Protein AF-A0A7V3NPL3-F1 (afdb_monomer_lite)

Foldseek 3Di:
DPPPVVVLVVVLPVVVPPPDDDPDDDPPPPPPPPPDPDDDDDDDDDDDPPPPDPPPDAAAADALVLVLVLVLVLLVLLLVLLVVLLVLLVPDPADDPVSVVVNVVSVVVSVVVVVVSCVVSVHDPNNVVVNVVDPVSVVSNVVVCVVVVVSVVSVVVSSVSSVVSVVSSVVSVCNRPVVVVPDPDDDDDDD

Sequence (191 aa):
MKRILILIMCLVLSMSFACKRGQKAQEETKQEVAQAENSSAQDVGSADTAQVPPAEREGRTLTPDEFFKFEFERLKLNREYQKRFIKLLDRTKSLSPEFEAEKNALIQEFTGEMGKLNKKYDIIYADLKTTYDNPSARQAFQDYQKNHPEVKKQMEDLYAELQKLTDKINSEWERLNPAQGGTGNLGGQKN

Structure (mmCIF, N/CA/C/O backbone):
data_AF-A0A7V3NPL3-F1
#
_entry.id   AF-A0A7V3NPL3-F1
#
loop_
_atom_site.group_PDB
_atom_site.id
_atom_site.type_symbol
_atom_site.label_atom_id
_atom_site.label_alt_id
_atom_site.label_comp_id
_atom_site.label_asym_id
_atom_site.label_entity_id
_atom_site.label_seq_id
_atom_site.pdbx_PDB_ins_code
_atom_site.Cartn_x
_atom_site.Cartn_y
_atom_site.Cartn_z
_atom_site.occupancy
_atom_site.B_iso_or_equiv
_atom_site.auth_seq_id
_atom_site.auth_comp_id
_atom_site.auth_asym_id
_atom_site.auth_atom_id
_atom_site.pdbx_PDB_model_num
ATOM 1 N N . MET A 1 1 ? 20.878 9.021 -3.348 1.00 35.28 1 MET A N 1
ATOM 2 C CA . MET A 1 1 ? 19.438 8.863 -3.666 1.00 35.28 1 MET A CA 1
ATOM 3 C C . MET A 1 1 ? 18.973 7.399 -3.544 1.00 35.28 1 MET A C 1
ATOM 5 O O . MET A 1 1 ? 18.424 6.849 -4.482 1.00 35.28 1 MET A O 1
ATOM 9 N N . LYS A 1 2 ? 19.198 6.737 -2.393 1.00 28.50 2 LYS A N 1
ATOM 10 C CA . LYS A 1 2 ? 18.830 5.315 -2.164 1.00 28.50 2 LYS A CA 1
ATOM 11 C C . LYS A 1 2 ? 17.766 5.116 -1.066 1.00 28.50 2 LYS A C 1
ATOM 13 O O . LYS A 1 2 ? 17.408 3.990 -0.759 1.00 28.50 2 LYS A O 1
ATOM 18 N N . ARG A 1 3 ? 17.255 6.201 -0.467 1.00 25.94 3 ARG A N 1
ATOM 19 C CA . ARG A 1 3 ? 16.361 6.153 0.709 1.00 25.94 3 ARG A CA 1
ATOM 20 C C . ARG A 1 3 ? 14.868 6.316 0.390 1.00 25.94 3 ARG A C 1
ATOM 22 O O . ARG A 1 3 ? 14.041 5.984 1.225 1.00 25.94 3 ARG A O 1
ATOM 29 N N . ILE A 1 4 ? 14.513 6.770 -0.814 1.00 30.45 4 ILE A N 1
ATOM 30 C CA . ILE A 1 4 ? 13.115 7.086 -1.164 1.00 30.45 4 ILE A CA 1
ATOM 31 C C . ILE A 1 4 ? 12.346 5.840 -1.637 1.00 30.45 4 ILE A C 1
ATOM 33 O O . ILE A 1 4 ? 11.162 5.709 -1.348 1.00 30.45 4 ILE A O 1
ATOM 37 N N . LEU A 1 5 ? 13.020 4.868 -2.263 1.00 29.70 5 LEU A N 1
ATOM 38 C CA . LEU A 1 5 ? 12.364 3.646 -2.750 1.00 29.70 5 LEU A CA 1
ATOM 39 C C . LEU A 1 5 ? 11.972 2.672 -1.620 1.00 29.70 5 LEU A C 1
ATOM 41 O O . LEU A 1 5 ? 11.032 1.899 -1.765 1.00 29.70 5 LEU A O 1
ATOM 45 N N . ILE A 1 6 ? 12.661 2.736 -0.477 1.00 31.73 6 ILE A N 1
ATOM 46 C CA . ILE A 1 6 ? 12.428 1.839 0.667 1.00 31.73 6 ILE A CA 1
ATOM 47 C C . ILE A 1 6 ? 11.233 2.310 1.513 1.00 31.73 6 ILE A C 1
ATOM 49 O O . ILE A 1 6 ? 10.532 1.491 2.095 1.00 31.73 6 ILE A O 1
ATOM 53 N N . LEU A 1 7 ? 10.909 3.607 1.522 1.00 31.69 7 LEU A N 1
ATOM 54 C CA . LEU A 1 7 ? 9.797 4.139 2.322 1.00 31.69 7 LEU A CA 1
ATOM 55 C C . LEU A 1 7 ? 8.407 3.746 1.793 1.00 31.69 7 LEU A C 1
ATOM 57 O O . LEU A 1 7 ? 7.476 3.617 2.584 1.00 31.69 7 LEU A O 1
ATOM 61 N N . ILE A 1 8 ? 8.267 3.479 0.489 1.00 40.03 8 ILE A N 1
ATOM 62 C CA . ILE A 1 8 ? 6.978 3.093 -0.114 1.00 40.03 8 ILE A CA 1
ATOM 63 C C . ILE A 1 8 ? 6.708 1.579 0.029 1.00 40.03 8 ILE A C 1
ATOM 65 O O . ILE A 1 8 ? 5.549 1.185 0.150 1.00 40.03 8 ILE A O 1
ATOM 69 N N . MET A 1 9 ? 7.746 0.732 0.130 1.00 32.81 9 MET A N 1
ATOM 70 C CA . MET A 1 9 ? 7.595 -0.692 0.494 1.00 32.81 9 MET A CA 1
ATOM 71 C C . MET A 1 9 ? 7.541 -0.939 2.014 1.00 32.81 9 MET A C 1
ATOM 73 O O . MET A 1 9 ? 6.853 -1.858 2.462 1.00 32.81 9 MET A O 1
ATOM 77 N N . CYS A 1 10 ? 8.215 -0.130 2.839 1.00 33.44 10 CYS A N 1
ATOM 78 C CA . CYS A 1 10 ? 8.325 -0.406 4.279 1.00 33.44 10 CYS A CA 1
ATOM 79 C C . CYS A 1 10 ? 7.055 -0.138 5.103 1.00 33.44 10 CYS A C 1
ATOM 81 O O . CYS A 1 10 ? 6.957 -0.647 6.220 1.00 33.44 10 CYS A O 1
ATOM 83 N N . LEU A 1 11 ? 6.060 0.584 4.576 1.00 38.72 11 LEU A N 1
ATOM 84 C CA . LEU A 1 11 ? 4.781 0.794 5.276 1.00 38.72 11 LEU A CA 1
ATOM 85 C C . LEU A 1 11 ? 3.762 -0.346 5.084 1.00 38.72 11 LEU A C 1
ATOM 87 O O . LEU A 1 11 ? 2.685 -0.294 5.668 1.00 38.72 11 LEU A O 1
ATOM 91 N N . VAL A 1 12 ? 4.078 -1.373 4.284 1.00 39.78 12 VAL A N 1
ATOM 92 C CA . VAL A 1 12 ? 3.222 -2.570 4.121 1.00 39.78 12 VAL A CA 1
ATOM 93 C C . VAL A 1 12 ? 3.870 -3.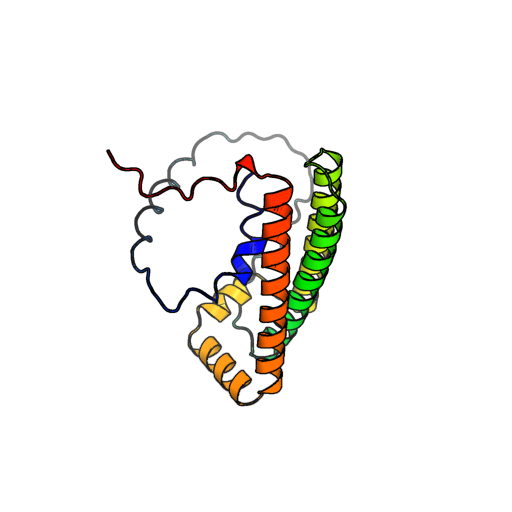822 4.736 1.00 39.78 12 VAL A C 1
ATOM 95 O O . VAL A 1 12 ? 3.168 -4.724 5.177 1.00 39.78 12 VAL A O 1
ATOM 98 N N . LEU A 1 13 ? 5.201 -3.857 4.879 1.00 33.91 13 LEU A N 1
ATOM 99 C CA . LEU A 1 13 ? 5.930 -5.003 5.451 1.00 33.91 13 LEU A CA 1
ATOM 100 C C . LEU A 1 13 ? 6.100 -4.974 6.982 1.00 33.91 13 LEU A C 1
ATOM 102 O O . LEU A 1 13 ? 6.530 -5.965 7.571 1.00 33.91 13 LEU A O 1
ATOM 106 N N . SER A 1 14 ? 5.758 -3.875 7.655 1.00 30.67 14 SER A N 1
ATOM 107 C CA . SER A 1 14 ? 6.014 -3.709 9.095 1.00 30.67 14 SER A CA 1
ATOM 108 C C . SER A 1 14 ? 4.957 -4.336 10.019 1.00 30.67 14 SER A C 1
ATOM 110 O O . SER A 1 14 ? 5.198 -4.419 11.221 1.00 30.67 14 SER A O 1
ATOM 112 N N . MET A 1 15 ? 3.843 -4.868 9.495 1.00 33.53 15 MET A N 1
ATOM 113 C CA . MET A 1 15 ? 2.862 -5.605 10.315 1.00 33.53 15 MET A CA 1
ATOM 114 C C . MET A 1 15 ? 2.991 -7.135 10.274 1.00 33.53 15 MET A C 1
ATOM 116 O O . MET A 1 15 ? 2.459 -7.796 11.162 1.00 33.53 15 MET A O 1
ATOM 120 N N . SER A 1 16 ? 3.776 -7.713 9.357 1.00 32.88 16 SER A N 1
ATOM 121 C CA . SER A 1 16 ? 3.976 -9.176 9.314 1.00 32.88 16 SER A CA 1
ATOM 122 C C . SER A 1 16 ? 5.162 -9.689 10.149 1.00 32.88 16 SER A C 1
ATOM 124 O O . SER A 1 16 ? 5.332 -10.899 10.267 1.00 32.88 16 SER A O 1
ATOM 126 N N . PHE A 1 17 ? 5.969 -8.814 10.770 1.00 29.91 17 PHE A N 1
ATOM 127 C CA . PHE A 1 17 ? 7.182 -9.224 11.508 1.00 29.91 17 PHE A CA 1
ATOM 128 C C . PHE A 1 17 ? 7.312 -8.709 12.952 1.00 29.91 17 PHE A C 1
ATOM 130 O O . PHE A 1 17 ? 8.295 -9.021 13.621 1.00 29.91 17 PHE A O 1
ATOM 137 N N . ALA A 1 18 ? 6.320 -8.011 13.507 1.00 30.42 18 ALA A N 1
ATOM 138 C CA . ALA A 1 18 ? 6.398 -7.496 14.882 1.00 30.42 18 ALA A CA 1
ATOM 139 C C . ALA A 1 18 ? 5.794 -8.435 15.948 1.00 30.42 18 ALA A C 1
ATOM 141 O O . ALA A 1 18 ? 5.319 -7.985 16.985 1.00 30.42 18 ALA A O 1
ATOM 142 N N . CYS A 1 19 ? 5.843 -9.753 15.722 1.00 33.12 19 CYS A N 1
ATOM 143 C CA . CYS A 1 19 ? 5.560 -10.755 16.752 1.00 33.12 19 CYS A CA 1
ATOM 144 C C . CYS A 1 19 ? 6.637 -11.853 16.796 1.00 33.12 19 CYS A C 1
ATOM 146 O O . CYS A 1 19 ? 6.318 -13.030 16.916 1.00 33.12 19 CYS A O 1
ATOM 148 N N . LYS A 1 20 ? 7.924 -11.490 16.661 1.00 33.22 20 LYS A N 1
ATOM 149 C CA . LYS A 1 20 ? 9.080 -12.261 17.170 1.00 33.22 20 LYS A CA 1
ATOM 150 C C . LYS A 1 20 ? 10.398 -11.543 16.838 1.00 33.22 20 LYS A C 1
ATOM 152 O O . LYS A 1 20 ? 10.776 -11.493 15.678 1.00 33.22 20 LYS A O 1
ATOM 157 N N . ARG A 1 21 ? 11.141 -11.164 17.890 1.00 30.67 21 ARG A N 1
ATOM 158 C CA . ARG A 1 21 ? 12.558 -10.716 17.931 1.00 30.67 21 ARG A CA 1
ATOM 159 C C . ARG A 1 21 ? 12.822 -9.231 17.649 1.00 30.67 21 ARG A C 1
ATOM 161 O O . ARG A 1 21 ? 12.534 -8.750 16.565 1.00 30.67 21 ARG A O 1
ATOM 168 N N . GLY A 1 22 ? 13.524 -8.567 18.580 1.00 27.66 22 GLY A N 1
ATOM 169 C CA . GLY A 1 22 ? 14.451 -7.507 18.166 1.00 27.66 22 GLY A CA 1
ATOM 170 C C . GLY A 1 22 ? 14.712 -6.293 19.059 1.00 27.66 22 GLY A C 1
ATOM 171 O O . GLY A 1 22 ? 15.188 -5.300 18.526 1.00 27.66 22 GLY A O 1
ATOM 172 N N . GLN A 1 23 ? 14.468 -6.318 20.374 1.00 35.88 23 GLN A N 1
ATOM 173 C CA . GLN A 1 23 ? 15.114 -5.367 21.296 1.00 35.88 23 GLN A CA 1
ATOM 174 C C . GLN A 1 23 ? 16.643 -5.561 21.231 1.00 35.88 23 GLN A C 1
ATOM 176 O O . GLN A 1 23 ? 17.139 -6.448 21.920 1.00 35.88 23 GLN A O 1
ATOM 181 N N . LYS A 1 24 ? 17.380 -4.825 20.379 1.00 33.78 24 LYS A N 1
ATOM 182 C CA . LYS A 1 24 ? 18.844 -4.607 20.528 1.00 33.78 24 LYS A CA 1
ATOM 183 C C . LYS A 1 24 ? 19.538 -3.653 19.535 1.00 33.78 24 LYS A C 1
ATOM 185 O O . LYS A 1 24 ? 20.759 -3.662 19.479 1.00 33.78 24 LYS A O 1
ATOM 190 N N . ALA A 1 25 ? 18.828 -2.826 18.767 1.00 32.81 25 ALA A N 1
ATOM 191 C CA . ALA A 1 25 ? 19.468 -1.967 17.754 1.00 32.81 25 ALA A CA 1
ATOM 192 C C . ALA A 1 25 ? 19.079 -0.483 17.876 1.00 32.81 25 ALA A C 1
ATOM 194 O O . ALA A 1 25 ? 18.797 0.166 16.874 1.00 32.81 25 ALA A O 1
ATOM 195 N N . GLN A 1 26 ? 19.006 0.047 19.103 1.00 35.12 26 GLN A N 1
ATOM 196 C CA . GLN A 1 26 ? 18.576 1.431 19.351 1.00 35.12 26 GLN A CA 1
ATOM 197 C C . GLN A 1 26 ? 19.629 2.337 20.015 1.00 35.12 26 GLN A C 1
ATOM 199 O O . GLN A 1 26 ? 19.299 3.466 20.365 1.00 35.12 26 GLN A O 1
ATOM 204 N N . GLU A 1 27 ? 20.889 1.905 20.142 1.00 35.78 27 GLU A N 1
ATOM 205 C CA . GLU A 1 27 ? 21.924 2.689 20.847 1.00 35.78 27 GLU A CA 1
ATOM 206 C C . GLU A 1 27 ? 23.016 3.332 19.976 1.00 35.78 27 GLU A C 1
ATOM 208 O O . GLU A 1 27 ? 23.715 4.205 20.473 1.00 35.78 27 GLU A O 1
ATOM 213 N N . GLU A 1 28 ? 23.133 3.043 18.676 1.00 34.22 28 GLU A N 1
ATOM 214 C CA . GLU A 1 28 ? 24.292 3.531 17.892 1.00 34.22 28 GLU A CA 1
ATOM 215 C C . GLU A 1 28 ? 24.024 4.730 16.960 1.00 34.22 28 GLU A C 1
ATOM 217 O O . GLU A 1 28 ? 24.928 5.193 16.278 1.00 34.22 28 GLU A O 1
ATOM 222 N N . THR A 1 29 ? 22.818 5.309 16.932 1.00 35.88 29 THR A N 1
ATOM 223 C CA . THR A 1 29 ? 22.481 6.401 15.979 1.00 35.88 29 THR A CA 1
ATOM 224 C C . THR A 1 29 ? 22.309 7.779 16.626 1.00 35.88 29 THR A C 1
ATOM 226 O O . THR A 1 29 ? 21.683 8.663 16.044 1.00 35.88 29 THR A O 1
ATOM 229 N N . LYS A 1 30 ? 22.840 7.986 17.839 1.00 37.75 30 LYS A N 1
ATOM 230 C CA . LYS A 1 30 ? 22.694 9.251 18.587 1.00 37.75 30 LYS A CA 1
ATOM 231 C C . LYS A 1 30 ? 23.928 10.160 18.600 1.00 37.75 30 LYS A C 1
ATOM 233 O O . LYS A 1 30 ? 23.864 11.207 19.233 1.00 37.75 30 LYS A O 1
ATOM 238 N N . GLN A 1 31 ? 25.016 9.820 17.902 1.00 36.88 31 GLN A N 1
ATOM 239 C CA . GLN A 1 31 ? 26.295 10.528 18.081 1.00 36.88 31 GLN A CA 1
ATOM 240 C C . GLN A 1 31 ? 26.888 11.215 16.836 1.00 36.88 31 GLN A C 1
ATOM 242 O O . GLN A 1 31 ? 27.960 11.794 16.943 1.00 36.88 31 GLN A O 1
ATOM 247 N N . GLU A 1 32 ? 26.193 11.252 15.692 1.00 35.31 32 GLU A N 1
ATOM 248 C CA . GLU A 1 32 ? 26.760 11.803 14.437 1.00 35.31 32 GLU A CA 1
ATOM 249 C C . GLU A 1 32 ? 25.999 13.014 13.850 1.00 35.31 32 GLU A C 1
ATOM 251 O O . GLU A 1 32 ? 26.209 13.384 12.701 1.00 35.31 32 GLU A O 1
ATOM 256 N N . VAL A 1 33 ? 25.108 13.665 14.613 1.00 34.94 33 VAL A N 1
ATOM 257 C CA . VAL A 1 33 ? 24.327 14.832 14.120 1.00 34.94 33 VAL A CA 1
ATOM 258 C C . VAL A 1 33 ? 24.718 16.154 14.804 1.00 34.94 33 VAL A C 1
ATOM 260 O O . VAL A 1 33 ? 24.228 17.213 14.439 1.00 34.94 33 VAL A O 1
ATOM 263 N N . ALA A 1 34 ? 25.658 16.142 15.753 1.00 35.72 34 ALA A N 1
ATOM 264 C CA . ALA A 1 34 ? 26.020 17.332 16.533 1.00 35.72 34 ALA A CA 1
ATOM 265 C C . ALA A 1 34 ? 27.171 18.180 15.946 1.00 35.72 34 ALA A C 1
ATOM 267 O O . ALA A 1 34 ? 27.699 19.043 16.642 1.00 35.72 34 ALA A O 1
ATOM 268 N N . GLN A 1 35 ? 27.603 17.952 14.699 1.00 34.88 35 GLN A N 1
ATOM 269 C CA . GLN A 1 35 ? 28.809 18.612 14.177 1.00 34.88 35 GLN A CA 1
ATOM 270 C C . GLN A 1 35 ? 28.700 19.055 12.711 1.00 34.88 35 GLN A C 1
ATOM 272 O O . GLN A 1 35 ? 29.556 18.747 11.887 1.00 34.88 35 GLN A O 1
ATOM 277 N N . ALA A 1 36 ? 27.649 19.810 12.389 1.00 33.94 36 ALA A N 1
ATOM 278 C CA . ALA A 1 36 ? 27.564 20.550 11.126 1.00 33.94 36 ALA A CA 1
ATOM 279 C C . ALA A 1 36 ? 26.907 21.939 11.270 1.00 33.94 36 ALA A C 1
ATOM 281 O O . ALA A 1 36 ? 26.419 22.497 10.293 1.00 33.94 36 ALA A O 1
ATOM 282 N N . GLU A 1 37 ? 26.924 22.523 12.472 1.00 33.97 37 GLU A N 1
ATOM 283 C CA . GLU A 1 37 ? 26.537 23.918 12.710 1.00 33.97 37 GLU A CA 1
ATOM 284 C C . GLU A 1 37 ? 27.786 24.767 12.976 1.00 33.97 37 GLU A C 1
ATOM 286 O O . GLU A 1 37 ? 28.121 25.038 14.124 1.00 33.97 37 GLU A O 1
ATOM 291 N N . ASN A 1 38 ? 28.509 25.156 11.919 1.00 31.30 38 ASN A N 1
ATOM 292 C CA . ASN A 1 38 ? 29.207 26.447 11.879 1.00 31.30 38 ASN A CA 1
ATOM 293 C C . ASN A 1 38 ? 29.775 26.723 10.479 1.00 31.30 38 ASN A C 1
ATOM 295 O O . ASN A 1 38 ? 30.801 26.151 10.113 1.00 31.30 38 ASN A O 1
ATOM 299 N N . SER A 1 39 ? 29.151 27.620 9.710 1.00 30.97 39 SER A N 1
ATOM 300 C CA . SER A 1 39 ? 29.861 28.724 9.041 1.00 30.97 39 SER A CA 1
ATOM 301 C C . SER A 1 39 ? 28.966 29.527 8.096 1.00 30.97 39 SER A C 1
ATOM 303 O O . SER A 1 39 ? 28.281 28.989 7.233 1.00 30.97 39 SER A O 1
ATOM 305 N N . SER A 1 40 ? 29.128 30.843 8.246 1.00 34.53 40 SER A N 1
ATOM 306 C CA . SER A 1 40 ? 28.930 31.939 7.292 1.00 34.53 40 SER A CA 1
ATOM 307 C C . SER A 1 40 ? 27.512 32.325 6.862 1.00 34.53 40 SER A C 1
ATOM 309 O O . SER A 1 40 ? 26.912 31.745 5.962 1.00 34.53 40 SER A O 1
ATOM 311 N N . ALA A 1 41 ? 27.069 33.439 7.445 1.00 35.62 41 ALA A N 1
ATOM 312 C CA . ALA A 1 41 ? 26.149 34.393 6.845 1.00 35.62 41 ALA A CA 1
ATOM 313 C C . ALA A 1 41 ? 26.874 35.272 5.806 1.00 35.62 41 ALA A C 1
ATOM 315 O O . ALA A 1 41 ? 27.973 35.739 6.096 1.00 35.62 41 ALA A O 1
ATOM 316 N N . GLN A 1 42 ? 26.231 35.565 4.667 1.00 30.81 42 GLN A N 1
ATOM 317 C CA . GLN A 1 42 ? 26.059 36.940 4.165 1.00 30.81 42 GLN A CA 1
ATOM 318 C C . GLN A 1 42 ? 25.094 37.027 2.962 1.00 30.81 42 GLN A C 1
ATOM 320 O O . GLN A 1 42 ? 25.312 36.438 1.910 1.00 30.81 42 GLN A O 1
ATOM 325 N N . ASP A 1 43 ? 24.017 37.769 3.223 1.00 33.12 43 ASP A N 1
ATOM 326 C CA . ASP A 1 43 ? 23.186 38.666 2.404 1.00 33.12 43 ASP A CA 1
ATOM 327 C C . ASP A 1 43 ? 23.475 38.854 0.895 1.00 33.12 43 ASP A C 1
ATOM 329 O O . ASP A 1 43 ? 24.542 39.329 0.519 1.00 33.12 43 ASP A O 1
ATOM 333 N N . VAL A 1 44 ? 22.455 38.605 0.056 1.00 32.19 44 VAL A N 1
ATOM 334 C CA . VAL A 1 44 ? 21.922 39.573 -0.931 1.00 32.19 44 VAL A CA 1
ATOM 335 C C . VAL A 1 44 ? 20.513 39.153 -1.365 1.00 32.19 44 VAL A C 1
ATOM 337 O O . VAL A 1 44 ? 20.249 37.992 -1.675 1.00 32.19 44 VAL A O 1
ATOM 340 N N . GLY A 1 45 ? 19.598 40.120 -1.350 1.00 32.84 45 GLY A N 1
ATOM 341 C CA . GLY A 1 45 ? 18.161 39.910 -1.435 1.00 32.84 45 GLY A CA 1
ATOM 342 C C . GLY A 1 45 ? 17.589 39.372 -2.749 1.00 32.84 45 GLY A C 1
ATOM 343 O O . GLY A 1 45 ? 18.088 39.584 -3.851 1.00 32.84 45 GLY A O 1
ATOM 344 N N . SER A 1 46 ? 16.420 38.758 -2.606 1.00 31.92 46 SER A N 1
ATOM 345 C CA . SER A 1 46 ? 15.281 38.917 -3.505 1.00 31.92 46 SER A CA 1
ATOM 346 C C . SER A 1 46 ? 14.035 38.530 -2.726 1.00 31.92 46 SER A C 1
ATOM 348 O O . SER A 1 46 ? 14.006 37.503 -2.051 1.00 31.92 46 SER A O 1
ATOM 350 N N . ALA A 1 47 ? 13.034 39.403 -2.773 1.00 40.94 47 ALA A N 1
ATOM 351 C CA . ALA A 1 47 ? 11.709 39.135 -2.255 1.00 40.94 47 ALA A CA 1
ATOM 352 C C . ALA A 1 47 ? 11.090 38.013 -3.094 1.00 40.94 47 ALA A C 1
ATOM 354 O O . ALA A 1 47 ? 10.482 38.266 -4.129 1.00 40.94 47 ALA A O 1
ATOM 355 N N . ASP A 1 48 ? 11.276 36.779 -2.648 1.00 36.31 48 ASP A N 1
ATOM 356 C CA . ASP A 1 48 ? 10.388 35.690 -2.997 1.00 36.31 48 ASP A CA 1
ATOM 357 C C . ASP A 1 48 ? 9.636 35.339 -1.724 1.00 36.31 48 ASP A C 1
ATOM 359 O O . ASP A 1 48 ? 10.223 35.198 -0.646 1.00 36.31 48 ASP A O 1
ATOM 363 N N . THR A 1 49 ? 8.315 35.310 -1.819 1.00 36.31 49 THR A N 1
ATOM 364 C CA . THR A 1 49 ? 7.473 35.026 -0.662 1.00 36.31 49 THR A CA 1
ATOM 365 C C . THR A 1 49 ? 7.629 33.537 -0.417 1.00 36.31 49 THR A C 1
ATOM 367 O O . THR A 1 49 ? 6.866 32.738 -0.953 1.00 36.31 49 THR A O 1
ATOM 370 N N . ALA A 1 50 ? 8.670 33.154 0.329 1.00 38.69 50 ALA A N 1
ATOM 371 C CA . ALA A 1 50 ? 8.840 31.801 0.811 1.00 38.69 50 ALA A CA 1
ATOM 372 C C . ALA A 1 50 ? 7.547 31.464 1.549 1.00 38.69 50 ALA A C 1
ATOM 374 O O . ALA A 1 50 ? 7.276 32.001 2.625 1.00 38.69 50 ALA A O 1
ATOM 375 N N . GLN A 1 51 ? 6.700 30.652 0.913 1.00 33.00 51 GLN A N 1
ATOM 376 C CA . GLN A 1 51 ? 5.558 30.058 1.575 1.00 33.00 51 GLN A CA 1
ATOM 377 C C .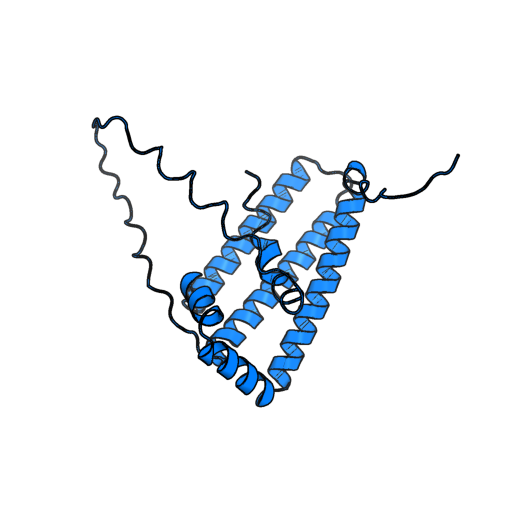 GLN A 1 51 ? 6.127 29.365 2.802 1.00 33.00 51 GLN A C 1
ATOM 379 O O . GLN A 1 51 ? 6.828 28.360 2.682 1.00 33.00 51 GLN A O 1
ATOM 384 N N . VAL A 1 52 ? 5.873 29.952 3.972 1.00 34.06 52 VAL A N 1
ATOM 385 C CA . VAL A 1 52 ? 6.102 29.297 5.251 1.00 34.06 52 VAL A CA 1
ATOM 386 C C . VAL A 1 52 ? 5.456 27.920 5.104 1.00 34.06 52 VAL A C 1
ATOM 388 O O . VAL A 1 52 ? 4.261 27.868 4.781 1.00 34.06 52 VAL A O 1
ATOM 391 N N . PRO A 1 53 ? 6.218 26.816 5.235 1.00 45.62 53 PRO A N 1
ATOM 392 C CA . PRO A 1 53 ? 5.632 25.488 5.214 1.00 45.62 53 PRO A CA 1
ATOM 393 C C . PRO A 1 53 ? 4.470 25.504 6.208 1.00 45.62 53 PRO A C 1
ATOM 395 O O . PRO A 1 53 ? 4.653 26.041 7.306 1.00 45.62 53 PRO A O 1
ATOM 398 N N . PRO A 1 54 ? 3.269 25.023 5.838 1.00 50.41 54 PRO A N 1
ATOM 399 C CA . PRO A 1 54 ? 2.146 25.018 6.764 1.00 50.41 54 PRO A CA 1
ATOM 400 C C . PRO A 1 54 ? 2.625 24.399 8.076 1.00 50.41 54 PRO A C 1
ATOM 402 O O . PRO A 1 54 ? 3.245 23.335 8.040 1.00 50.41 54 PRO A O 1
ATOM 405 N N . ALA A 1 55 ? 2.422 25.117 9.188 1.00 52.16 55 ALA A N 1
ATOM 406 C CA . ALA A 1 55 ? 2.916 24.720 10.500 1.00 52.16 55 ALA A CA 1
ATOM 407 C C . ALA A 1 55 ? 2.639 23.228 10.709 1.00 52.16 55 ALA A C 1
ATOM 409 O O . ALA A 1 55 ? 1.501 22.786 10.525 1.00 52.16 55 ALA A O 1
ATOM 410 N N . GLU A 1 56 ? 3.683 22.454 11.014 1.00 65.00 56 GLU A N 1
ATOM 411 C CA . GLU A 1 56 ? 3.550 21.020 11.240 1.00 65.00 56 GLU A CA 1
ATOM 412 C C . GLU A 1 56 ? 2.582 20.817 12.409 1.00 65.00 56 GLU A C 1
ATOM 414 O O . GLU A 1 56 ? 2.910 21.061 13.568 1.00 65.00 56 GLU A O 1
ATOM 419 N N . ARG A 1 57 ? 1.340 20.439 12.090 1.00 77.19 57 ARG A N 1
ATOM 420 C CA . ARG A 1 57 ? 0.330 20.087 13.087 1.00 77.19 57 ARG A CA 1
ATOM 421 C C . ARG A 1 57 ? 0.862 18.918 13.915 1.00 77.19 57 ARG A C 1
ATOM 423 O O . ARG A 1 57 ? 1.363 17.938 13.361 1.00 77.19 57 ARG A O 1
ATOM 430 N N . GLU A 1 58 ? 0.685 18.990 15.231 1.00 85.31 58 GLU A N 1
ATOM 431 C CA . GLU A 1 58 ? 0.906 17.838 16.103 1.00 85.31 58 GLU A CA 1
ATOM 432 C C . GLU A 1 58 ? -0.020 16.684 15.700 1.00 85.31 58 GLU A C 1
ATOM 434 O O . GLU A 1 58 ? -1.209 16.873 15.429 1.00 85.31 58 GLU A O 1
ATOM 439 N N . GLY A 1 59 ? 0.533 15.473 15.643 1.00 87.25 59 GLY A N 1
ATOM 440 C CA . GLY A 1 59 ? -0.215 14.294 15.225 1.00 87.25 59 GLY A CA 1
ATOM 441 C C . GLY A 1 59 ? -1.347 13.971 16.192 1.00 87.25 59 GLY A C 1
ATOM 442 O O . GLY A 1 59 ? -1.092 13.748 17.377 1.00 87.25 59 GLY A O 1
ATOM 443 N N . ARG A 1 60 ? -2.582 13.874 15.695 1.00 93.38 60 ARG A N 1
ATOM 444 C CA . ARG A 1 60 ? -3.745 13.449 16.488 1.00 93.38 60 ARG A CA 1
ATOM 445 C C . ARG A 1 60 ? -3.897 11.930 16.488 1.00 93.38 60 ARG A C 1
ATOM 447 O O . ARG A 1 60 ? -3.474 11.245 15.562 1.00 93.38 60 ARG A O 1
ATOM 454 N N . THR A 1 61 ? -4.559 11.396 17.513 1.00 94.69 61 THR A N 1
ATOM 455 C CA . THR A 1 61 ? -5.011 9.997 17.486 1.00 94.69 61 THR A CA 1
ATOM 456 C C . THR A 1 61 ? -6.246 9.889 16.591 1.00 94.69 61 THR A C 1
ATOM 458 O O . THR A 1 61 ? -7.223 10.608 16.802 1.00 94.69 61 THR A O 1
ATOM 461 N N . LEU A 1 62 ? -6.204 9.005 15.596 1.00 93.12 62 LEU A N 1
ATOM 462 C CA . LEU A 1 62 ? -7.330 8.719 14.711 1.00 93.12 62 LEU A CA 1
ATOM 463 C C . LEU A 1 62 ? -8.345 7.808 15.403 1.00 93.12 62 LEU A C 1
ATOM 465 O O . LEU A 1 62 ? -7.980 6.887 16.138 1.00 93.12 62 LEU A O 1
ATOM 469 N N . THR A 1 63 ? -9.626 8.028 15.124 1.00 95.50 63 THR A N 1
ATOM 470 C CA . THR A 1 63 ? -10.669 7.061 15.484 1.00 95.50 63 THR A CA 1
ATOM 471 C C . THR A 1 63 ? -10.573 5.807 14.599 1.00 95.50 63 THR A C 1
ATOM 473 O O . THR A 1 63 ? -10.032 5.883 13.491 1.00 95.50 63 THR A O 1
ATOM 476 N N . PRO A 1 64 ? -11.112 4.646 15.032 1.00 94.62 64 PRO A N 1
ATOM 477 C CA . PRO A 1 64 ? -11.115 3.437 14.202 1.00 94.62 64 PRO A CA 1
ATOM 478 C C . PRO A 1 64 ? -11.769 3.660 12.832 1.00 94.62 64 PRO A C 1
ATOM 480 O O . PRO A 1 64 ? -11.244 3.231 11.809 1.00 94.62 64 PRO A O 1
ATOM 483 N N . ASP A 1 65 ? -12.877 4.398 12.811 1.00 94.31 65 ASP A N 1
ATOM 484 C CA . ASP A 1 65 ? -13.637 4.711 11.602 1.00 94.31 65 ASP A CA 1
ATOM 485 C C . ASP A 1 65 ? -12.821 5.534 10.593 1.00 94.31 65 ASP A C 1
ATOM 487 O O . ASP A 1 65 ? -12.812 5.233 9.398 1.00 94.31 65 ASP A O 1
ATOM 491 N N . GLU A 1 66 ? -12.121 6.569 11.067 1.00 94.38 66 GLU A N 1
ATOM 492 C CA . GLU A 1 66 ? -11.229 7.383 10.234 1.00 94.38 66 GLU A CA 1
ATOM 493 C C . GLU A 1 66 ? -10.059 6.556 9.708 1.00 94.38 66 GLU A C 1
ATOM 495 O O . GLU A 1 66 ? -9.752 6.605 8.515 1.00 94.38 66 GLU A O 1
ATOM 500 N N . PHE A 1 67 ? -9.444 5.764 10.590 1.00 94.12 67 PHE A N 1
ATOM 501 C CA . PHE A 1 67 ? -8.307 4.922 10.254 1.00 94.12 67 PHE A CA 1
ATOM 502 C C . PHE A 1 67 ? -8.662 3.907 9.166 1.00 94.12 67 PHE A C 1
ATOM 504 O O . PHE A 1 67 ? -8.011 3.884 8.125 1.00 94.12 67 PHE A O 1
ATOM 511 N N . PHE A 1 68 ? -9.711 3.099 9.356 1.00 93.38 68 PHE A N 1
ATOM 512 C CA . PHE A 1 68 ? -10.043 2.043 8.399 1.00 93.38 68 PHE A CA 1
ATOM 513 C C . PHE A 1 68 ? -10.545 2.600 7.064 1.00 93.38 68 PHE A C 1
ATOM 515 O O . PHE A 1 68 ? -10.184 2.058 6.021 1.00 93.38 68 PHE A O 1
ATOM 522 N N . LYS A 1 69 ? -11.302 3.708 7.046 1.00 95.31 69 LYS A N 1
ATOM 523 C CA . LYS A 1 69 ? -11.705 4.351 5.779 1.00 95.31 69 LYS A CA 1
ATOM 524 C C . LYS A 1 69 ? -10.492 4.816 4.974 1.00 95.31 69 LYS A C 1
ATOM 526 O O . LYS A 1 69 ? -10.418 4.535 3.778 1.00 95.31 69 LYS A O 1
ATOM 531 N N . PHE A 1 70 ? -9.546 5.488 5.628 1.00 95.12 70 PHE A N 1
ATOM 532 C CA . PHE A 1 70 ? -8.297 5.901 4.996 1.00 95.12 70 PHE A CA 1
ATOM 533 C C . PHE A 1 70 ? -7.477 4.697 4.524 1.00 95.12 70 PHE A C 1
ATOM 535 O O . PHE A 1 70 ? -7.048 4.646 3.370 1.00 95.12 70 PHE A O 1
ATOM 542 N N . GLU A 1 71 ? -7.294 3.707 5.395 1.00 93.12 71 GLU A N 1
ATOM 543 C CA . GLU A 1 71 ? -6.459 2.542 5.132 1.00 93.12 71 GLU A CA 1
ATOM 544 C C . GLU A 1 71 ? -7.006 1.708 3.966 1.00 93.12 71 GLU A C 1
ATOM 546 O O . GLU A 1 71 ? -6.245 1.309 3.087 1.00 93.12 71 GLU A O 1
ATOM 551 N N . PHE A 1 72 ? -8.325 1.525 3.862 1.00 95.69 72 PHE A N 1
ATOM 552 C CA . PHE A 1 72 ? -8.927 0.838 2.719 1.00 95.69 72 PHE A CA 1
ATOM 553 C C . PHE A 1 72 ? -8.641 1.529 1.388 1.00 95.69 72 PHE A C 1
ATOM 555 O O . PHE A 1 72 ? -8.310 0.864 0.403 1.00 95.69 72 PHE A O 1
ATOM 562 N N . GLU A 1 73 ? -8.780 2.853 1.324 1.00 96.19 73 GLU A N 1
ATOM 563 C CA . GLU A 1 73 ? -8.483 3.596 0.099 1.00 96.19 73 GLU A CA 1
ATOM 564 C C . GLU A 1 73 ? -6.984 3.594 -0.213 1.00 96.19 73 GLU A C 1
ATOM 566 O O . GLU A 1 73 ? -6.603 3.401 -1.370 1.00 96.19 73 GLU A O 1
ATOM 571 N N . ARG A 1 74 ? -6.131 3.686 0.814 1.00 95.06 74 ARG A N 1
ATOM 572 C CA . ARG A 1 74 ? -4.675 3.575 0.679 1.00 95.06 74 ARG A CA 1
ATOM 573 C C . ARG A 1 74 ? -4.263 2.222 0.101 1.00 95.06 74 ARG A C 1
ATOM 575 O O . ARG A 1 74 ? -3.466 2.173 -0.837 1.00 95.06 74 ARG A O 1
ATOM 582 N N . LEU A 1 75 ? -4.812 1.125 0.624 1.00 94.38 75 LEU A N 1
ATOM 583 C CA . LEU A 1 75 ? -4.512 -0.230 0.156 1.00 94.38 75 LEU A CA 1
ATOM 584 C C . LEU A 1 75 ? -5.034 -0.469 -1.266 1.00 94.38 75 LEU A C 1
ATOM 586 O O . LEU A 1 75 ? -4.329 -1.066 -2.079 1.00 94.38 75 LEU A O 1
ATOM 590 N N . LYS A 1 76 ? -6.219 0.051 -1.615 1.00 96.19 76 LYS A N 1
ATOM 591 C CA . LYS A 1 76 ? -6.730 0.010 -2.997 1.00 96.19 76 LYS A CA 1
ATOM 592 C C . LYS A 1 76 ? -5.822 0.777 -3.956 1.00 96.19 76 LYS A C 1
ATOM 594 O O . LYS A 1 76 ? -5.491 0.255 -5.017 1.00 96.19 76 LYS A O 1
ATOM 599 N N . LEU A 1 77 ? -5.377 1.974 -3.579 1.00 96.06 77 LEU A N 1
ATOM 600 C CA . LEU A 1 77 ? -4.452 2.759 -4.393 1.00 96.06 77 LEU A CA 1
ATOM 601 C C . LEU A 1 77 ? -3.109 2.033 -4.572 1.00 96.06 77 LEU A C 1
ATOM 603 O O . LEU A 1 77 ? -2.586 1.963 -5.684 1.00 96.06 77 LEU A O 1
ATOM 607 N N . ASN A 1 78 ? -2.583 1.424 -3.503 1.00 94.19 78 ASN A N 1
ATOM 608 C CA . ASN A 1 78 ? -1.366 0.615 -3.567 1.00 94.19 78 ASN A CA 1
ATOM 609 C C . ASN A 1 78 ? -1.532 -0.583 -4.513 1.00 94.19 78 ASN A C 1
ATOM 611 O O . ASN A 1 78 ? -0.663 -0.842 -5.342 1.00 94.19 78 ASN A O 1
ATOM 615 N N . ARG A 1 79 ? -2.679 -1.261 -4.455 1.00 95.94 79 ARG A N 1
ATOM 616 C CA . ARG A 1 79 ? -3.002 -2.379 -5.341 1.00 95.94 79 ARG A CA 1
ATOM 617 C C . ARG A 1 79 ? -3.017 -1.963 -6.808 1.00 95.94 79 ARG A C 1
ATOM 619 O O . ARG A 1 79 ? -2.433 -2.658 -7.639 1.00 95.94 79 ARG A O 1
ATOM 626 N N . GLU A 1 80 ? -3.673 -0.853 -7.142 1.00 97.38 80 GLU A N 1
ATOM 627 C CA . GLU A 1 80 ? -3.717 -0.372 -8.527 1.00 97.38 80 GLU A CA 1
ATOM 628 C C . GLU A 1 80 ? -2.328 0.041 -9.028 1.00 97.38 80 GLU A C 1
ATOM 630 O O . GLU A 1 80 ? -1.952 -0.299 -10.153 1.00 97.38 80 GLU A O 1
ATOM 635 N N . TYR A 1 81 ? -1.523 0.685 -8.178 1.00 96.19 81 TYR A N 1
ATOM 636 C CA . TYR A 1 81 ? -0.119 0.961 -8.479 1.00 96.19 81 TYR A CA 1
ATOM 637 C C . TYR A 1 81 ? 0.665 -0.327 -8.759 1.00 96.19 81 TYR A C 1
ATOM 639 O O . TYR A 1 81 ? 1.291 -0.438 -9.813 1.00 96.19 81 TYR A O 1
ATOM 647 N N . GLN A 1 82 ? 0.583 -1.330 -7.878 1.00 95.44 82 GLN A N 1
ATOM 648 C CA . GLN A 1 82 ? 1.292 -2.600 -8.054 1.00 95.44 82 GLN A CA 1
ATOM 649 C C . GLN A 1 82 ? 0.857 -3.323 -9.336 1.00 95.44 82 GLN A C 1
ATOM 651 O O . GLN A 1 82 ? 1.706 -3.782 -10.096 1.00 95.44 82 GLN A O 1
ATOM 656 N N . LYS A 1 83 ? -0.446 -3.357 -9.651 1.00 97.69 83 LYS A N 1
ATOM 657 C CA . LYS A 1 83 ? -0.960 -3.929 -10.910 1.00 97.69 83 LYS A CA 1
ATOM 658 C C . LYS A 1 83 ? -0.387 -3.227 -12.139 1.00 97.69 83 LYS A C 1
ATOM 660 O O . LYS A 1 83 ? -0.042 -3.883 -13.122 1.00 97.69 83 LYS A O 1
ATOM 665 N N . ARG A 1 84 ? -0.287 -1.898 -12.111 1.00 97.44 84 ARG A N 1
ATOM 666 C CA . ARG A 1 84 ? 0.301 -1.118 -13.210 1.00 97.44 84 ARG A CA 1
ATOM 667 C C . ARG A 1 84 ? 1.805 -1.315 -13.311 1.00 97.44 84 ARG A C 1
ATOM 669 O O . ARG A 1 84 ? 2.315 -1.420 -14.423 1.00 97.44 84 ARG A O 1
ATOM 676 N N . PHE A 1 85 ? 2.491 -1.416 -12.178 1.00 96.69 85 PHE A N 1
ATOM 677 C CA . PHE A 1 85 ? 3.922 -1.673 -12.151 1.00 96.69 85 PHE A CA 1
ATOM 678 C C . PHE A 1 85 ? 4.246 -3.067 -12.692 1.00 96.69 85 PHE A C 1
ATOM 680 O O . PHE A 1 85 ? 5.109 -3.195 -13.548 1.00 96.69 85 PHE A O 1
ATOM 687 N N . ILE A 1 86 ? 3.472 -4.088 -12.318 1.00 96.38 86 ILE A N 1
ATOM 688 C CA . ILE A 1 86 ? 3.556 -5.429 -12.911 1.00 96.38 86 ILE A CA 1
ATOM 689 C C . ILE A 1 86 ? 3.375 -5.370 -14.427 1.00 96.38 86 ILE A C 1
ATOM 691 O O . ILE A 1 86 ? 4.182 -5.933 -15.147 1.00 96.38 86 ILE A O 1
ATOM 695 N N . LYS A 1 87 ? 2.368 -4.650 -14.940 1.00 97.00 87 LYS A N 1
ATOM 696 C CA . LYS A 1 87 ? 2.185 -4.507 -16.397 1.00 97.00 87 LYS A CA 1
ATOM 697 C C . LYS A 1 87 ? 3.388 -3.856 -17.081 1.00 97.00 87 LYS A C 1
ATOM 699 O O . LYS A 1 87 ? 3.700 -4.215 -18.213 1.00 97.00 87 LYS A O 1
ATOM 704 N N . LEU A 1 88 ? 4.026 -2.886 -16.423 1.00 95.69 88 LEU A N 1
ATOM 705 C CA . LEU A 1 88 ? 5.260 -2.275 -16.910 1.00 95.69 88 LEU A CA 1
ATOM 706 C C . LEU A 1 88 ? 6.402 -3.303 -16.925 1.00 95.69 88 LEU A C 1
ATOM 708 O O . LEU A 1 88 ? 7.086 -3.424 -17.937 1.00 95.69 88 LEU A O 1
ATOM 712 N N . LEU A 1 89 ? 6.574 -4.077 -15.853 1.00 93.56 89 LEU A N 1
ATOM 713 C CA . LEU A 1 89 ? 7.594 -5.123 -15.766 1.00 93.56 89 LEU A CA 1
ATOM 714 C C . LEU A 1 89 ? 7.375 -6.234 -16.806 1.00 93.56 89 LEU A C 1
ATOM 716 O O . LEU A 1 89 ? 8.299 -6.538 -17.556 1.00 93.56 89 LEU A O 1
ATOM 720 N N . ASP A 1 90 ? 6.150 -6.756 -16.924 1.00 94.69 90 ASP A N 1
ATOM 721 C CA . ASP A 1 90 ? 5.760 -7.835 -17.846 1.00 94.69 90 ASP A CA 1
ATOM 722 C C . ASP A 1 90 ? 6.122 -7.491 -19.309 1.00 94.69 90 ASP A C 1
ATOM 724 O O . ASP A 1 90 ? 6.566 -8.354 -20.066 1.00 94.69 90 ASP A O 1
ATOM 728 N N . ARG A 1 91 ? 5.967 -6.221 -19.727 1.00 95.25 91 ARG A N 1
ATOM 729 C CA . ARG A 1 91 ? 6.331 -5.774 -21.091 1.00 95.25 91 ARG A CA 1
ATOM 730 C C . ARG A 1 91 ? 7.807 -5.416 -21.261 1.00 95.25 91 ARG A C 1
ATOM 732 O O . ARG A 1 91 ? 8.269 -5.237 -22.389 1.00 95.25 91 ARG A O 1
ATOM 739 N N . THR A 1 92 ? 8.537 -5.262 -20.162 1.00 92.62 92 THR A N 1
ATOM 740 C CA . THR A 1 92 ? 9.932 -4.831 -20.175 1.00 92.62 92 THR A CA 1
ATOM 741 C C . THR A 1 92 ? 10.840 -6.027 -20.441 1.00 92.62 92 THR A C 1
ATOM 743 O O . THR A 1 92 ? 10.701 -7.096 -19.841 1.00 92.62 92 THR A O 1
ATOM 746 N N . LYS A 1 93 ? 11.789 -5.852 -21.364 1.00 90.56 93 LYS A N 1
ATOM 747 C CA . LYS A 1 93 ? 12.804 -6.867 -21.700 1.00 90.56 93 LYS A CA 1
ATOM 748 C C . LYS A 1 93 ? 14.130 -6.635 -20.977 1.00 90.56 93 LYS A C 1
ATOM 750 O O . LYS A 1 93 ? 14.846 -7.591 -20.710 1.00 90.56 93 LYS A O 1
ATOM 755 N N . SER A 1 94 ? 14.445 -5.379 -20.673 1.00 89.88 94 SER A N 1
ATOM 756 C CA . SER A 1 94 ? 15.686 -4.943 -20.030 1.00 89.88 94 SER A CA 1
ATOM 757 C C . SER A 1 94 ? 15.465 -3.623 -19.296 1.00 89.88 94 SER A C 1
ATOM 759 O O . SER A 1 94 ? 14.619 -2.831 -19.708 1.00 89.88 94 SER A O 1
ATOM 761 N N . LEU A 1 95 ? 16.260 -3.355 -18.262 1.00 90.38 95 LEU A N 1
ATOM 762 C CA . LEU A 1 95 ? 16.222 -2.104 -17.498 1.00 90.38 95 LEU A CA 1
ATOM 763 C C . LEU A 1 95 ? 16.844 -0.945 -18.299 1.00 90.38 95 LEU A C 1
ATOM 765 O O . LEU A 1 95 ? 18.018 -0.621 -18.134 1.00 90.38 95 LEU A O 1
ATOM 769 N N . SER A 1 96 ? 16.068 -0.362 -19.212 1.00 91.44 96 SER A N 1
ATOM 770 C CA . SER A 1 96 ? 16.496 0.744 -20.073 1.00 91.44 96 SER A CA 1
ATOM 771 C C . SER A 1 96 ? 16.145 2.122 -19.482 1.00 91.44 96 SER A C 1
ATOM 773 O O . SER A 1 96 ? 15.333 2.209 -18.555 1.00 91.44 96 SER A O 1
ATOM 775 N N . PRO A 1 97 ? 16.711 3.222 -20.015 1.00 93.94 97 PRO A N 1
ATOM 776 C CA . PRO A 1 97 ? 16.312 4.576 -19.627 1.00 93.94 97 PRO A CA 1
ATOM 777 C C . PRO A 1 97 ? 14.812 4.850 -19.813 1.00 93.94 97 PRO A C 1
ATOM 779 O O . PRO A 1 97 ? 14.210 5.546 -18.997 1.00 93.94 97 PRO A O 1
ATOM 782 N N . GLU A 1 98 ? 14.189 4.276 -20.844 1.00 93.69 98 GLU A N 1
ATOM 783 C CA . GLU A 1 98 ? 12.750 4.403 -21.103 1.00 93.69 98 GLU A CA 1
ATOM 784 C C . GLU A 1 98 ? 11.928 3.722 -20.004 1.00 93.69 98 GLU A C 1
ATOM 786 O O . GLU A 1 98 ? 10.993 4.321 -19.472 1.00 93.69 98 GLU A O 1
ATOM 791 N N . PHE A 1 99 ? 12.321 2.511 -19.593 1.00 93.31 99 PHE A N 1
ATOM 792 C CA . PHE A 1 99 ? 11.704 1.832 -18.452 1.00 93.31 99 PHE A CA 1
ATOM 793 C C . PHE A 1 99 ? 11.805 2.676 -17.174 1.00 93.31 99 PHE A C 1
ATOM 795 O O . PHE A 1 99 ? 10.822 2.832 -16.448 1.00 93.31 99 PHE A O 1
ATOM 802 N N . GLU A 1 100 ? 12.981 3.247 -16.905 1.00 91.75 100 GLU A N 1
ATOM 803 C CA . GLU A 1 100 ? 13.197 4.106 -15.740 1.00 91.75 100 GLU A CA 1
ATOM 804 C C . GLU A 1 100 ? 12.314 5.362 -15.782 1.00 91.75 100 GLU A C 1
ATOM 806 O O . GLU A 1 100 ? 11.728 5.733 -14.761 1.00 91.75 100 GLU A O 1
ATOM 811 N N . ALA A 1 101 ? 12.153 5.983 -16.954 1.00 95.06 101 ALA A N 1
ATOM 812 C CA . ALA A 1 101 ? 11.261 7.123 -17.141 1.00 95.06 101 ALA A CA 1
ATOM 813 C C . ALA A 1 101 ? 9.790 6.754 -16.875 1.00 95.06 101 ALA A C 1
ATOM 815 O O . ALA A 1 101 ? 9.110 7.449 -16.117 1.00 95.06 101 ALA A O 1
ATOM 816 N N . GLU A 1 102 ? 9.307 5.637 -17.425 1.00 94.50 102 GLU A N 1
ATOM 817 C CA . GLU A 1 102 ? 7.932 5.164 -17.216 1.00 94.50 102 GLU A CA 1
ATOM 818 C C . GLU A 1 102 ? 7.660 4.771 -15.758 1.00 94.50 102 GLU A C 1
ATOM 820 O O . GLU A 1 102 ? 6.614 5.112 -15.199 1.00 94.50 102 GLU A O 1
ATOM 825 N N . LYS A 1 103 ? 8.617 4.100 -15.109 1.00 93.12 103 LYS A N 1
ATOM 826 C CA . LYS A 1 103 ? 8.547 3.778 -13.680 1.00 93.12 103 LYS A CA 1
ATOM 827 C C . LYS A 1 103 ? 8.453 5.051 -12.841 1.00 93.12 103 LYS A C 1
ATOM 829 O O . LYS A 1 103 ? 7.616 5.132 -11.945 1.00 93.12 103 LYS A O 1
ATOM 834 N N . ASN A 1 104 ? 9.286 6.051 -13.127 1.00 92.75 104 ASN A N 1
ATOM 835 C CA . ASN A 1 104 ? 9.274 7.314 -12.393 1.00 92.75 104 ASN A CA 1
ATOM 836 C C . ASN A 1 104 ? 7.958 8.076 -12.593 1.00 92.75 104 ASN A C 1
ATOM 838 O O . ASN A 1 104 ? 7.417 8.595 -11.619 1.00 92.75 104 ASN A O 1
ATOM 842 N N . ALA A 1 105 ? 7.402 8.081 -13.808 1.00 95.00 105 ALA A N 1
ATOM 843 C CA . ALA A 1 105 ? 6.083 8.655 -14.069 1.00 95.00 105 ALA A CA 1
ATOM 844 C C . ALA A 1 105 ? 4.987 7.948 -13.253 1.00 95.00 105 ALA A C 1
ATOM 846 O O . ALA A 1 105 ? 4.155 8.604 -12.626 1.00 95.00 105 ALA A O 1
ATOM 847 N N . LEU A 1 106 ? 5.029 6.613 -13.179 1.00 93.94 106 LEU A N 1
ATOM 848 C CA . LEU A 1 106 ? 4.093 5.834 -12.368 1.00 93.94 106 LEU A CA 1
ATOM 849 C C . LEU A 1 106 ? 4.219 6.149 -10.864 1.00 93.94 106 LEU A C 1
ATOM 851 O O . LEU A 1 106 ? 3.207 6.274 -10.173 1.00 93.94 106 LEU A O 1
ATOM 855 N N . ILE A 1 107 ? 5.445 6.308 -10.355 1.00 91.94 107 ILE A N 1
ATOM 856 C CA . ILE A 1 107 ? 5.706 6.704 -8.961 1.00 91.94 107 ILE A CA 1
ATOM 857 C C . ILE A 1 107 ? 5.179 8.117 -8.686 1.00 91.94 107 ILE A C 1
ATOM 859 O O . ILE A 1 107 ? 4.576 8.349 -7.636 1.00 91.94 107 ILE A O 1
ATOM 863 N N . GLN A 1 108 ? 5.392 9.063 -9.604 1.00 92.31 108 GLN A N 1
ATOM 864 C CA . GLN A 1 108 ? 4.899 10.435 -9.467 1.00 92.31 108 GLN A CA 1
ATOM 865 C C . GLN A 1 108 ? 3.372 10.479 -9.424 1.00 92.31 108 GLN A C 1
ATOM 867 O O . GLN A 1 108 ? 2.808 11.144 -8.556 1.00 92.31 108 GLN A O 1
ATOM 872 N N . GLU A 1 109 ? 2.705 9.725 -10.298 1.00 94.06 109 GLU A N 1
ATOM 873 C CA . GLU A 1 109 ? 1.248 9.624 -10.293 1.00 94.06 109 GLU A CA 1
ATOM 874 C C . GLU A 1 109 ? 0.732 9.041 -8.973 1.00 94.06 109 GLU A C 1
ATOM 876 O O . GLU A 1 109 ? -0.119 9.644 -8.322 1.00 94.06 109 GLU A O 1
ATOM 881 N N . PHE A 1 110 ? 1.306 7.922 -8.518 1.00 93.69 110 PHE A N 1
ATOM 882 C CA . PHE A 1 110 ? 0.950 7.321 -7.231 1.00 93.69 110 PHE A CA 1
ATOM 883 C C . PHE A 1 110 ? 1.169 8.284 -6.057 1.00 93.69 110 PHE A C 1
ATOM 885 O O . PHE A 1 110 ? 0.321 8.389 -5.173 1.00 93.69 110 PHE A O 1
ATOM 892 N N . THR A 1 111 ? 2.278 9.026 -6.064 1.00 91.69 111 THR A N 1
ATOM 893 C CA . THR A 1 111 ? 2.580 10.036 -5.039 1.00 91.69 111 THR A CA 1
ATOM 894 C C . THR A 1 111 ? 1.547 11.165 -5.056 1.00 91.69 111 THR A C 1
ATOM 896 O O . THR A 1 111 ? 1.095 11.602 -3.996 1.00 91.69 111 THR A O 1
ATOM 899 N N . GLY A 1 112 ? 1.123 11.607 -6.243 1.00 92.38 112 GLY A N 1
ATOM 900 C CA . GLY A 1 112 ? 0.059 12.595 -6.409 1.00 92.38 112 GLY A CA 1
ATOM 901 C C . GLY A 1 112 ? -1.284 12.113 -5.859 1.00 92.38 112 GLY A C 1
ATOM 902 O O . GLY A 1 112 ? -1.934 12.839 -5.106 1.00 92.38 112 GLY A O 1
ATOM 903 N N . GLU A 1 113 ? -1.679 10.877 -6.170 1.00 94.44 113 GLU A N 1
ATOM 904 C CA . GLU A 1 113 ? -2.914 10.270 -5.658 1.00 94.44 113 GLU A CA 1
ATOM 905 C C . GLU A 1 113 ? -2.872 10.053 -4.139 1.00 94.44 113 GLU A C 1
ATOM 907 O O . GLU A 1 113 ? -3.837 10.376 -3.447 1.00 94.44 113 GLU A O 1
ATOM 912 N N . MET A 1 114 ? -1.736 9.618 -3.585 1.00 91.50 114 MET A N 1
ATOM 913 C CA . MET A 1 114 ? -1.537 9.547 -2.132 1.00 91.50 114 MET A CA 1
ATOM 914 C C . MET A 1 114 ? -1.655 10.928 -1.476 1.00 91.50 114 MET A C 1
ATOM 916 O O . MET A 1 114 ? -2.262 11.060 -0.416 1.00 91.50 114 MET A O 1
ATOM 920 N N . GLY A 1 115 ? -1.131 11.980 -2.113 1.00 90.75 115 GLY A N 1
ATOM 921 C CA . GLY A 1 115 ? -1.281 13.355 -1.638 1.00 90.75 115 GLY A CA 1
ATOM 922 C C . GLY A 1 115 ? -2.740 13.825 -1.625 1.00 90.75 115 GLY A C 1
ATOM 923 O O . GLY A 1 115 ? -3.174 14.462 -0.664 1.00 90.75 115 GLY A O 1
ATOM 924 N N . LYS A 1 116 ? -3.521 13.483 -2.657 1.00 95.31 116 LYS A N 1
ATOM 925 C CA . LYS A 1 116 ? -4.970 13.752 -2.698 1.00 95.31 116 LYS A CA 1
ATOM 926 C C . LYS A 1 116 ? -5.711 12.978 -1.611 1.00 95.31 116 LYS A C 1
ATOM 928 O O . LYS A 1 116 ? -6.578 13.549 -0.956 1.00 95.31 116 LYS A O 1
ATOM 933 N N . LEU A 1 117 ? -5.344 11.716 -1.391 1.00 94.00 117 LEU A N 1
ATOM 934 C CA . LEU A 1 117 ? -5.929 10.872 -0.355 1.00 94.00 117 LEU A CA 1
ATOM 935 C C . LEU A 1 117 ? -5.671 11.438 1.048 1.00 94.00 117 LEU A C 1
ATOM 937 O O . LEU A 1 117 ? -6.609 11.604 1.824 1.00 94.00 117 LEU A O 1
ATOM 941 N N . ASN A 1 118 ? -4.426 11.812 1.347 1.00 90.81 118 ASN A N 1
ATOM 942 C CA . ASN A 1 118 ? -4.062 12.433 2.622 1.00 90.81 118 ASN A CA 1
ATOM 943 C C . ASN A 1 118 ? -4.859 13.723 2.868 1.00 90.81 118 ASN A C 1
ATOM 945 O O . ASN A 1 118 ? -5.380 13.921 3.961 1.00 90.81 118 ASN A O 1
ATOM 949 N N . LYS A 1 119 ? -5.028 14.565 1.837 1.00 93.00 119 LYS A N 1
ATOM 950 C CA . LYS A 1 119 ? -5.862 15.778 1.916 1.00 93.00 119 LYS A CA 1
ATOM 951 C C . LYS A 1 119 ? -7.344 15.462 2.118 1.00 93.00 119 LYS A C 1
ATOM 953 O O . LYS A 1 119 ? -7.996 16.131 2.908 1.00 93.00 119 LYS A O 1
ATOM 958 N N . LYS A 1 120 ? -7.876 14.448 1.427 1.00 95.25 120 LYS A N 1
ATOM 959 C CA . LYS A 1 120 ? -9.281 14.021 1.538 1.00 95.25 120 LYS A CA 1
ATOM 960 C C . LYS A 1 120 ? -9.648 13.618 2.968 1.00 95.25 120 LYS A C 1
ATOM 962 O O . LYS A 1 120 ? -10.755 13.911 3.403 1.00 95.25 120 LYS A O 1
ATOM 967 N N . TYR A 1 121 ? -8.739 12.944 3.667 1.00 93.25 121 TYR A N 1
ATOM 968 C CA . TYR A 1 121 ? -8.959 12.471 5.036 1.00 93.25 121 TYR A CA 1
ATOM 969 C C . TYR A 1 121 ? -8.368 13.384 6.117 1.00 93.25 121 TYR A C 1
ATOM 971 O O . TYR A 1 121 ? -8.525 13.083 7.297 1.00 93.25 121 TYR A O 1
ATOM 979 N N . ASP A 1 122 ? -7.704 14.479 5.734 1.00 93.00 122 ASP A N 1
ATOM 980 C CA . ASP A 1 122 ? -6.955 15.351 6.649 1.00 93.00 122 ASP A CA 1
ATOM 981 C C . ASP A 1 122 ? -5.990 14.562 7.563 1.00 93.00 122 ASP A C 1
ATOM 983 O O . ASP A 1 122 ? -5.955 14.721 8.790 1.00 93.00 122 ASP A O 1
ATOM 987 N N . ILE A 1 123 ? -5.239 13.644 6.940 1.00 89.19 123 ILE A N 1
ATOM 988 C CA . ILE A 1 123 ? -4.267 12.769 7.604 1.00 89.19 123 ILE A CA 1
ATOM 989 C C . ILE A 1 123 ? -2.853 13.192 7.228 1.00 89.19 123 ILE A C 1
ATOM 991 O O . ILE A 1 123 ? -2.478 13.224 6.052 1.00 89.19 123 ILE A O 1
ATOM 995 N N . ILE A 1 124 ? -2.041 13.435 8.253 1.00 87.25 124 ILE A N 1
ATOM 996 C CA . ILE A 1 124 ? -0.592 13.607 8.135 1.00 87.25 124 ILE A CA 1
ATOM 997 C C . ILE A 1 124 ? 0.146 12.409 8.737 1.00 87.25 124 ILE A C 1
ATOM 999 O O . ILE A 1 124 ? -0.396 11.645 9.536 1.00 87.25 124 ILE A O 1
ATOM 1003 N N . TYR A 1 125 ? 1.424 12.249 8.385 1.00 84.88 125 TYR A N 1
ATOM 1004 C CA . TYR A 1 125 ? 2.251 11.162 8.921 1.00 84.88 125 TYR A CA 1
ATOM 1005 C C . TYR A 1 125 ? 2.292 11.154 10.457 1.00 84.88 125 TYR A C 1
ATOM 1007 O O . TYR A 1 125 ? 2.262 10.086 11.069 1.00 84.88 125 TYR A O 1
ATOM 1015 N N . ALA A 1 126 ? 2.308 12.338 11.080 1.00 87.88 126 ALA A N 1
ATOM 1016 C CA . ALA A 1 126 ? 2.280 12.463 12.530 1.00 87.88 126 ALA A CA 1
ATOM 1017 C C . ALA A 1 126 ? 1.011 11.843 13.143 1.00 87.88 126 ALA A C 1
ATOM 1019 O O . ALA A 1 126 ? 1.115 11.209 14.186 1.00 87.88 126 ALA A O 1
ATOM 1020 N N . ASP A 1 127 ? -0.154 11.937 12.490 1.00 89.94 127 ASP A N 1
ATOM 1021 C CA . ASP A 1 127 ? -1.395 11.331 12.994 1.00 89.94 127 ASP A CA 1
ATOM 1022 C C . ASP A 1 127 ? -1.293 9.805 13.017 1.00 89.94 127 ASP A C 1
ATOM 1024 O O . ASP A 1 127 ? -1.619 9.165 14.017 1.00 89.94 127 ASP A O 1
ATOM 1028 N N . LEU A 1 128 ? -0.786 9.212 11.929 1.00 89.25 128 LEU A N 1
ATOM 1029 C CA . LEU A 1 128 ? -0.568 7.768 11.849 1.00 89.25 128 LEU A CA 1
ATOM 1030 C C . LEU A 1 128 ? 0.415 7.322 12.929 1.00 89.25 128 LEU A C 1
ATOM 1032 O O . LEU A 1 128 ? 0.131 6.380 13.665 1.00 89.25 128 LEU A O 1
ATOM 1036 N N . LYS A 1 129 ? 1.540 8.030 13.072 1.00 88.75 129 LYS A N 1
ATOM 1037 C CA . LYS A 1 129 ? 2.544 7.732 14.095 1.00 88.75 129 LYS A CA 1
ATOM 1038 C C . LYS A 1 129 ? 1.953 7.809 15.506 1.00 88.75 129 LYS A C 1
ATOM 1040 O O . LYS A 1 129 ? 2.062 6.840 16.252 1.00 88.75 129 LYS A O 1
ATOM 1045 N N . THR A 1 130 ? 1.297 8.917 15.859 1.00 89.31 130 THR A N 1
ATOM 1046 C CA . THR A 1 130 ? 0.656 9.093 17.173 1.00 89.31 130 THR A CA 1
ATOM 1047 C C . THR A 1 130 ? -0.358 7.985 17.441 1.00 89.31 130 THR A C 1
ATOM 1049 O O . THR A 1 130 ? -0.385 7.408 18.526 1.00 89.31 130 THR A O 1
ATOM 1052 N N . THR A 1 131 ? -1.167 7.649 16.439 1.00 87.50 131 THR A N 1
ATOM 1053 C CA . THR A 1 131 ? -2.174 6.591 16.530 1.00 87.50 131 THR A CA 1
ATOM 1054 C C . THR A 1 131 ? -1.541 5.224 16.789 1.00 87.50 131 THR A C 1
ATOM 1056 O O . THR A 1 131 ? -1.996 4.497 17.669 1.00 87.50 131 THR A O 1
ATOM 1059 N N . TYR A 1 132 ? -0.474 4.871 16.067 1.00 86.56 132 TYR A N 1
ATOM 1060 C CA . TYR A 1 132 ? 0.210 3.593 16.256 1.00 86.56 132 TYR A CA 1
ATOM 1061 C C . TYR A 1 132 ? 0.959 3.507 17.580 1.00 86.56 132 TYR A C 1
ATOM 1063 O O . TYR A 1 132 ? 1.002 2.423 18.159 1.00 86.56 132 TYR A O 1
ATOM 1071 N N . ASP A 1 133 ? 1.512 4.612 18.078 1.00 90.38 133 ASP A N 1
ATOM 1072 C CA . ASP A 1 133 ? 2.232 4.643 19.353 1.00 90.38 133 ASP A CA 1
ATOM 1073 C C . ASP A 1 133 ? 1.272 4.576 20.555 1.00 90.38 133 ASP A C 1
ATOM 1075 O O . ASP A 1 133 ? 1.629 4.014 21.595 1.00 90.38 133 ASP A O 1
ATOM 1079 N N . ASN A 1 134 ? 0.025 5.035 20.398 1.00 90.31 134 ASN A N 1
ATOM 1080 C CA . ASN A 1 134 ? -1.005 5.052 21.438 1.00 90.31 134 ASN A CA 1
ATOM 1081 C C . ASN A 1 134 ? -1.610 3.647 21.707 1.00 90.31 134 ASN A C 1
ATOM 1083 O O . ASN A 1 134 ? -2.345 3.116 20.870 1.00 90.31 134 ASN A O 1
ATOM 1087 N N . PRO A 1 135 ? -1.383 3.034 22.890 1.00 92.75 135 PRO A N 1
ATOM 1088 C CA . PRO A 1 135 ? -1.927 1.711 23.213 1.00 92.75 135 PRO A CA 1
ATOM 1089 C C . PRO A 1 135 ? -3.457 1.645 23.217 1.00 92.75 135 PRO A C 1
ATOM 1091 O O . PRO A 1 135 ? -4.021 0.650 22.762 1.00 92.75 135 PRO A O 1
ATOM 1094 N N . SER A 1 136 ? -4.128 2.699 23.685 1.00 94.25 136 SER A N 1
ATOM 1095 C CA . SER A 1 136 ? -5.592 2.758 23.733 1.00 94.25 136 SER A CA 1
ATOM 1096 C C . SER A 1 136 ? -6.196 2.804 22.331 1.00 94.25 136 SER A C 1
ATOM 1098 O O . SER A 1 136 ? -7.219 2.172 22.082 1.00 94.25 136 SER A O 1
ATOM 1100 N N . ALA A 1 137 ? -5.538 3.492 21.395 1.00 90.56 137 ALA A N 1
ATOM 1101 C CA . ALA A 1 137 ? -5.949 3.502 19.993 1.00 90.56 137 ALA A CA 1
ATOM 1102 C C . ALA A 1 137 ? -5.822 2.108 19.363 1.00 90.56 137 ALA A C 1
ATOM 1104 O O . ALA A 1 137 ? -6.754 1.628 18.721 1.00 90.56 137 ALA A O 1
ATOM 1105 N N . ARG A 1 138 ? -4.709 1.405 19.624 1.00 89.81 138 ARG A N 1
ATOM 1106 C CA . A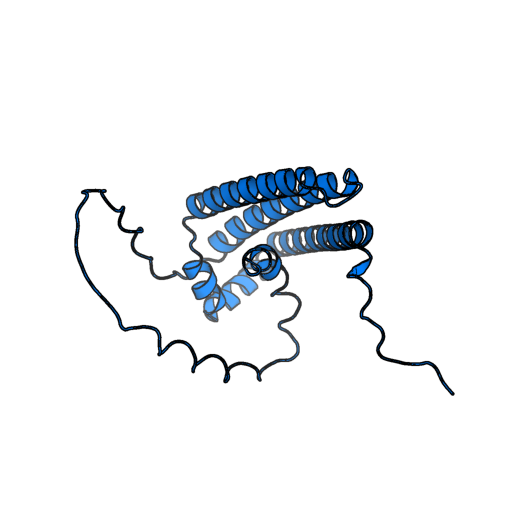RG A 1 138 ? -4.526 0.020 19.158 1.00 89.81 138 ARG A CA 1
ATOM 1107 C C . ARG A 1 138 ? -5.606 -0.916 19.701 1.00 89.81 138 ARG A C 1
ATOM 1109 O O . ARG A 1 138 ? -6.124 -1.731 18.941 1.00 89.81 138 ARG A O 1
ATOM 1116 N N . GLN A 1 139 ? -5.969 -0.784 20.979 1.00 91.94 139 GLN A N 1
ATOM 1117 C CA . GLN A 1 139 ? -7.064 -1.563 21.563 1.00 91.94 139 GLN A CA 1
ATOM 1118 C C . GLN A 1 139 ? -8.400 -1.242 20.881 1.00 91.94 139 GLN A C 1
ATOM 1120 O O . GLN A 1 139 ? -9.106 -2.156 20.463 1.00 91.94 139 GLN A O 1
ATOM 1125 N N . ALA A 1 140 ? -8.705 0.042 20.673 1.00 91.50 140 ALA A N 1
ATOM 1126 C CA . ALA A 1 140 ? -9.923 0.463 19.986 1.00 91.50 140 ALA A CA 1
ATOM 1127 C C . ALA A 1 140 ? -10.023 -0.106 18.559 1.00 91.50 140 ALA A C 1
ATOM 1129 O O . ALA A 1 140 ? -11.116 -0.435 18.108 1.00 91.50 140 ALA A O 1
ATOM 1130 N N . PHE A 1 141 ? -8.902 -0.275 17.850 1.00 92.94 141 PHE A N 1
ATOM 1131 C CA . PHE A 1 141 ? -8.889 -0.888 16.516 1.00 92.94 141 PHE A CA 1
ATOM 1132 C C . PHE A 1 141 ? -9.173 -2.388 16.556 1.00 92.94 141 PHE A C 1
ATOM 1134 O O . PHE A 1 141 ? -9.917 -2.890 15.714 1.00 92.94 141 PHE A O 1
ATOM 1141 N N . GLN A 1 142 ? -8.624 -3.098 17.544 1.00 89.69 142 GLN A N 1
ATOM 1142 C CA . GLN A 1 142 ? -8.914 -4.519 17.747 1.00 89.69 142 GLN A CA 1
ATOM 1143 C C . GLN A 1 142 ? -10.388 -4.736 18.093 1.00 89.69 142 GLN A C 1
ATOM 1145 O O . GLN A 1 142 ? -11.037 -5.607 17.511 1.00 89.69 142 GLN A O 1
ATOM 1150 N N . ASP A 1 143 ? -10.931 -3.915 18.992 1.00 94.50 143 ASP A N 1
ATOM 1151 C CA . ASP A 1 143 ? -12.340 -3.976 19.380 1.00 94.50 143 ASP A CA 1
ATOM 1152 C C . ASP A 1 143 ? -13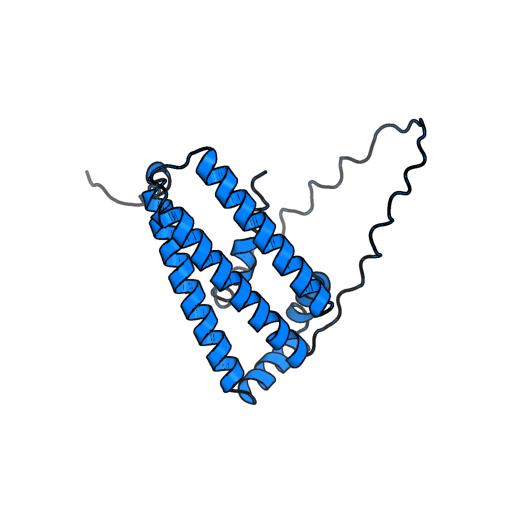.252 -3.628 18.199 1.00 94.50 143 ASP A C 1
ATOM 1154 O O . ASP A 1 143 ? -14.254 -4.307 17.965 1.00 94.50 143 ASP A O 1
ATOM 1158 N N . TYR A 1 144 ? -12.869 -2.635 17.393 1.00 92.31 144 TYR A N 1
ATOM 1159 C CA . TYR A 1 144 ? -13.571 -2.298 16.161 1.00 92.31 144 TYR A CA 1
ATOM 1160 C C . TYR A 1 144 ? -13.616 -3.487 15.199 1.00 92.31 144 TYR A C 1
ATOM 1162 O O . TYR A 1 144 ? -14.693 -3.898 14.791 1.00 92.31 144 TYR A O 1
ATOM 1170 N N . GLN A 1 145 ? -12.482 -4.123 14.897 1.00 91.00 145 GLN A N 1
ATOM 1171 C CA . GLN A 1 145 ? -12.447 -5.299 14.017 1.00 91.00 145 GLN A CA 1
ATOM 1172 C C . GLN A 1 145 ? -13.196 -6.515 14.581 1.00 91.00 145 GLN A C 1
ATOM 1174 O O . GLN A 1 145 ? -13.696 -7.338 13.815 1.00 91.00 145 GLN A O 1
ATOM 1179 N N . LYS A 1 146 ? -13.279 -6.649 15.910 1.00 93.69 146 LYS A N 1
ATOM 1180 C CA . LYS A 1 146 ? -14.079 -7.690 16.567 1.00 93.69 146 LYS A CA 1
ATOM 1181 C C . LYS A 1 146 ? -15.578 -7.452 16.377 1.00 93.69 146 LYS A C 1
ATOM 1183 O O . LYS A 1 146 ? -16.315 -8.410 16.156 1.00 93.69 146 LYS A O 1
ATOM 1188 N N . ASN A 1 147 ? -16.007 -6.195 16.454 1.00 95.75 147 ASN A N 1
ATOM 1189 C CA . ASN A 1 147 ? -17.403 -5.794 16.269 1.00 95.75 147 ASN A CA 1
ATOM 1190 C C . ASN A 1 147 ? -17.795 -5.666 14.786 1.00 95.75 147 ASN A C 1
ATOM 1192 O O . ASN A 1 147 ? -18.975 -5.762 14.461 1.00 95.75 147 ASN A O 1
ATOM 1196 N N . HIS A 1 148 ? -16.806 -5.505 13.904 1.00 94.56 148 HIS A N 1
ATOM 1197 C CA . HIS A 1 148 ? -16.939 -5.349 12.456 1.00 94.56 148 HIS A CA 1
ATOM 1198 C C . HIS A 1 148 ? -16.140 -6.437 11.714 1.00 94.56 148 HIS A C 1
ATOM 1200 O O . HIS A 1 148 ? -15.094 -6.155 11.110 1.00 94.56 148 HIS A O 1
ATOM 1206 N N . PRO A 1 149 ? -16.580 -7.710 11.758 1.00 94.12 149 PRO A N 1
ATOM 1207 C CA . PRO A 1 149 ? -15.868 -8.816 11.115 1.00 94.12 149 PRO A CA 1
ATOM 1208 C C . PRO A 1 149 ? -15.708 -8.633 9.595 1.00 94.12 149 PRO A C 1
ATOM 1210 O O . PRO A 1 149 ? -14.747 -9.134 9.009 1.00 94.12 149 PRO A O 1
ATOM 1213 N 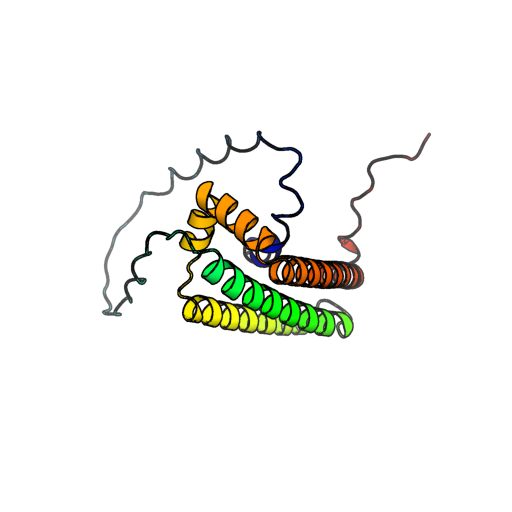N . GLU A 1 150 ? -16.605 -7.889 8.946 1.00 95.12 150 GLU A N 1
ATOM 1214 C CA . GLU A 1 150 ? -16.510 -7.495 7.542 1.00 95.12 150 GLU A CA 1
ATOM 1215 C C . GLU A 1 150 ? -15.293 -6.610 7.259 1.00 95.12 150 GLU A C 1
ATOM 1217 O O . GLU A 1 150 ? -14.621 -6.809 6.247 1.00 95.12 150 GLU A O 1
ATOM 1222 N N . VAL A 1 151 ? -14.965 -5.686 8.168 1.00 92.38 151 VAL A N 1
ATOM 1223 C CA . VAL A 1 151 ? -13.785 -4.818 8.053 1.00 92.38 151 VAL A CA 1
ATOM 1224 C C . VAL A 1 151 ? -12.527 -5.664 8.160 1.00 92.38 151 VAL A C 1
ATOM 1226 O O . VAL A 1 151 ? -11.632 -5.553 7.323 1.00 92.38 151 VAL A O 1
ATOM 1229 N N . LYS A 1 152 ? -12.477 -6.560 9.151 1.00 90.94 152 LYS A N 1
ATOM 1230 C CA . LYS A 1 152 ? -11.358 -7.493 9.317 1.00 90.94 152 LYS A CA 1
ATOM 1231 C C . LYS A 1 152 ? -11.136 -8.322 8.051 1.00 90.94 152 LYS A C 1
ATOM 1233 O O . LYS A 1 152 ? -10.023 -8.345 7.531 1.00 90.94 152 LYS A O 1
ATOM 1238 N N . LYS A 1 153 ? -12.197 -8.939 7.523 1.00 94.06 153 LYS A N 1
ATOM 1239 C CA . LYS A 1 153 ? -12.118 -9.761 6.312 1.00 94.06 153 LYS A CA 1
ATOM 1240 C C . LYS A 1 153 ? -11.639 -8.958 5.101 1.00 94.06 153 LYS A C 1
ATOM 1242 O O . LYS A 1 153 ? -10.743 -9.402 4.397 1.00 94.06 153 LYS A O 1
ATOM 1247 N N . GLN A 1 154 ? -12.194 -7.767 4.871 1.00 94.00 154 GLN A N 1
ATOM 1248 C CA . GLN A 1 154 ? -11.774 -6.916 3.751 1.00 94.00 154 GLN A CA 1
ATOM 1249 C C . GLN A 1 154 ? -10.293 -6.524 3.841 1.00 94.00 154 GLN A C 1
ATOM 1251 O O . GLN A 1 154 ? -9.612 -6.472 2.818 1.00 94.00 154 GLN A O 1
ATOM 1256 N N . MET A 1 155 ? -9.791 -6.257 5.050 1.00 89.62 155 MET A N 1
ATOM 1257 C CA . MET A 1 155 ? -8.376 -5.958 5.278 1.00 89.62 155 MET A CA 1
ATOM 1258 C C . MET A 1 155 ? -7.496 -7.175 4.979 1.00 89.62 155 MET A C 1
ATOM 1260 O O . MET A 1 155 ? -6.518 -7.054 4.244 1.00 89.62 155 MET A O 1
ATOM 1264 N N . GLU A 1 156 ? -7.857 -8.350 5.500 1.00 91.62 156 GLU A N 1
ATOM 1265 C CA . GLU A 1 156 ? -7.145 -9.610 5.245 1.00 91.62 156 GLU A CA 1
ATOM 1266 C C . GLU A 1 156 ? -7.105 -9.947 3.745 1.00 91.62 156 GLU A C 1
ATOM 1268 O O . GLU A 1 156 ? -6.036 -10.258 3.216 1.00 91.62 156 GLU A O 1
ATOM 1273 N N . ASP A 1 157 ? -8.233 -9.804 3.042 1.00 94.38 157 ASP A N 1
ATOM 1274 C CA . ASP A 1 157 ? -8.333 -10.042 1.598 1.00 94.38 157 ASP A CA 1
ATOM 1275 C C . ASP A 1 157 ? -7.430 -9.080 0.801 1.00 94.38 157 ASP A C 1
ATOM 1277 O O . ASP A 1 157 ? -6.706 -9.508 -0.104 1.00 94.38 157 ASP A O 1
ATOM 1281 N N . LEU A 1 158 ? -7.420 -7.786 1.152 1.00 91.19 158 LEU A N 1
ATOM 1282 C CA . LEU A 1 158 ? -6.559 -6.792 0.504 1.00 91.19 158 LEU A CA 1
ATOM 1283 C C . LEU A 1 158 ? -5.075 -7.052 0.769 1.00 91.19 158 LEU A C 1
ATOM 1285 O O . LEU A 1 158 ? -4.279 -6.982 -0.166 1.00 91.19 158 LEU A O 1
ATOM 1289 N N . TYR A 1 159 ? -4.688 -7.378 2.004 1.00 89.56 159 TYR A N 1
ATOM 1290 C CA . TYR A 1 159 ? -3.297 -7.718 2.313 1.00 89.56 159 TYR A CA 1
ATOM 1291 C C . TYR A 1 159 ? -2.845 -8.977 1.573 1.00 89.56 159 TYR A C 1
ATOM 1293 O O . TYR A 1 159 ? -1.744 -8.996 1.024 1.00 89.56 159 TYR A O 1
ATOM 1301 N N . ALA A 1 160 ? -3.695 -10.002 1.489 1.00 91.56 160 ALA A N 1
ATOM 1302 C CA . ALA A 1 160 ? -3.390 -11.210 0.733 1.00 91.56 160 ALA A CA 1
ATOM 1303 C C . ALA A 1 160 ? -3.237 -10.928 -0.773 1.00 91.56 160 ALA A C 1
ATOM 1305 O O . ALA A 1 160 ? -2.349 -11.487 -1.419 1.00 91.56 160 ALA A O 1
ATOM 1306 N N . GLU A 1 161 ? -4.073 -10.055 -1.349 1.00 93.31 161 GLU A N 1
ATOM 1307 C CA . GLU A 1 161 ? -3.931 -9.624 -2.745 1.00 93.31 161 GLU A CA 1
ATOM 1308 C C . GLU A 1 161 ? -2.620 -8.851 -2.961 1.00 93.31 161 GLU A C 1
ATOM 1310 O O . GLU A 1 161 ? -1.874 -9.155 -3.892 1.00 93.31 161 GLU A O 1
ATOM 1315 N N . LEU A 1 162 ? -2.301 -7.898 -2.082 1.00 91.19 162 LEU A N 1
ATOM 1316 C CA . LEU A 1 162 ? -1.064 -7.115 -2.146 1.00 91.19 162 LEU A CA 1
ATOM 1317 C C . LEU A 1 162 ? 0.190 -7.975 -1.983 1.00 91.19 162 LEU A C 1
ATOM 1319 O O . LEU A 1 162 ? 1.185 -7.725 -2.662 1.00 91.19 162 LEU A O 1
ATOM 1323 N N . GLN A 1 163 ? 0.149 -9.004 -1.134 1.00 91.00 163 GLN A N 1
ATOM 1324 C CA . GLN A 1 163 ? 1.262 -9.941 -0.992 1.00 91.00 163 GLN A CA 1
ATOM 1325 C C . GLN A 1 163 ? 1.519 -10.685 -2.306 1.00 91.00 163 GLN A C 1
ATOM 1327 O O . GLN A 1 163 ? 2.644 -10.690 -2.792 1.00 91.00 163 GLN A O 1
ATOM 1332 N N . LYS A 1 164 ? 0.471 -11.222 -2.946 1.00 92.44 164 LYS A N 1
ATOM 1333 C CA . LYS A 1 164 ? 0.598 -11.907 -4.246 1.00 92.44 164 LYS A CA 1
ATOM 1334 C C . LYS A 1 164 ? 1.164 -10.992 -5.333 1.00 92.44 164 LYS A C 1
ATOM 1336 O O . LYS A 1 164 ? 1.961 -11.426 -6.162 1.00 92.44 164 LYS A O 1
ATOM 1341 N N . LEU A 1 165 ? 0.738 -9.729 -5.351 1.00 89.06 165 LEU A N 1
ATOM 1342 C CA . LEU A 1 165 ? 1.257 -8.735 -6.288 1.00 89.06 165 LEU A CA 1
ATOM 1343 C C . LEU A 1 165 ? 2.730 -8.407 -5.995 1.00 89.06 165 LEU A C 1
ATOM 1345 O O . LEU A 1 165 ? 3.525 -8.330 -6.928 1.00 89.06 165 LEU A O 1
ATOM 1349 N N . THR A 1 166 ? 3.110 -8.300 -4.721 1.00 90.62 166 THR A N 1
ATOM 1350 C CA . THR A 1 166 ? 4.502 -8.091 -4.291 1.00 90.62 166 THR A CA 1
ATOM 1351 C C . THR A 1 166 ? 5.394 -9.257 -4.710 1.00 90.62 166 THR A C 1
ATOM 1353 O O . THR A 1 166 ? 6.456 -9.034 -5.288 1.00 90.62 166 THR A O 1
ATOM 1356 N N . ASP A 1 167 ? 4.944 -10.494 -4.504 1.00 87.56 167 ASP A N 1
ATOM 1357 C CA . ASP A 1 167 ? 5.677 -11.693 -4.920 1.00 87.56 167 ASP A CA 1
ATOM 1358 C C . ASP A 1 167 ? 5.882 -11.714 -6.442 1.00 87.56 167 ASP A C 1
ATOM 1360 O O . ASP A 1 167 ? 6.980 -12.001 -6.923 1.00 87.56 167 ASP A O 1
ATOM 1364 N N . LYS A 1 168 ? 4.857 -11.322 -7.216 1.00 91.62 168 LYS A N 1
ATOM 1365 C CA . LYS A 1 168 ? 4.981 -11.187 -8.674 1.00 91.62 168 LYS A CA 1
ATOM 1366 C C . LYS A 1 168 ? 5.967 -10.084 -9.070 1.00 91.62 168 LYS A C 1
ATOM 1368 O O . LYS A 1 168 ? 6.776 -10.302 -9.965 1.00 91.62 168 LYS A O 1
ATOM 1373 N N . ILE A 1 169 ? 5.925 -8.921 -8.416 1.00 91.00 169 ILE A N 1
ATOM 1374 C CA . ILE A 1 169 ? 6.883 -7.830 -8.663 1.00 91.00 169 ILE A CA 1
ATOM 1375 C C . ILE A 1 169 ? 8.314 -8.314 -8.428 1.00 91.00 169 ILE A C 1
ATOM 1377 O O . ILE A 1 169 ? 9.173 -8.063 -9.267 1.00 91.00 169 ILE A O 1
ATOM 1381 N N . ASN A 1 170 ? 8.561 -9.026 -7.326 1.00 87.50 170 ASN A N 1
ATOM 1382 C CA . ASN A 1 170 ? 9.883 -9.563 -7.009 1.00 87.50 170 ASN A CA 1
ATOM 1383 C C . ASN A 1 170 ? 10.355 -10.549 -8.083 1.00 87.50 170 ASN A C 1
ATOM 1385 O O . ASN A 1 170 ? 11.464 -10.408 -8.588 1.00 87.50 170 ASN A O 1
ATOM 1389 N N . SER A 1 171 ? 9.491 -11.480 -8.496 1.00 89.12 171 SER A N 1
ATOM 1390 C CA . SER A 1 171 ? 9.813 -12.449 -9.549 1.00 89.12 171 SER A CA 1
ATOM 1391 C C . SER A 1 171 ? 10.133 -11.777 -10.892 1.00 89.12 171 SER A C 1
ATOM 1393 O O . SER A 1 171 ? 11.124 -12.115 -11.541 1.00 89.12 171 SER A O 1
ATOM 1395 N N . GLU A 1 172 ? 9.347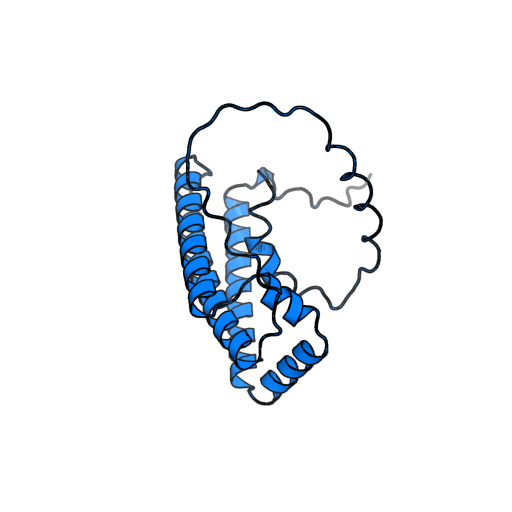 -10.780 -11.299 1.00 88.06 172 GLU A N 1
ATOM 1396 C CA . GLU A 1 172 ? 9.604 -10.025 -12.529 1.00 88.06 172 GLU A CA 1
ATOM 1397 C C . GLU A 1 172 ? 10.868 -9.157 -12.432 1.00 88.06 172 GLU A C 1
ATOM 1399 O O . GLU A 1 172 ? 11.601 -8.993 -13.410 1.00 88.06 172 GLU A O 1
ATOM 1404 N N . TRP A 1 173 ? 11.159 -8.617 -11.249 1.00 86.75 173 TRP A N 1
ATOM 1405 C CA . TRP A 1 173 ? 12.384 -7.865 -11.007 1.00 86.75 173 TRP A CA 1
ATOM 1406 C C . TRP A 1 173 ? 13.625 -8.762 -11.081 1.00 86.75 173 TRP A C 1
ATOM 1408 O O . TRP A 1 173 ? 14.610 -8.388 -11.716 1.00 86.75 173 TRP A O 1
ATOM 1418 N N . GLU A 1 174 ? 13.571 -9.966 -10.505 1.00 88.12 174 GLU A N 1
ATOM 1419 C CA . GLU A 1 174 ? 14.624 -10.984 -10.617 1.00 88.12 174 GLU A CA 1
ATOM 1420 C C . GLU A 1 174 ? 14.848 -11.415 -12.071 1.00 88.12 174 GLU A C 1
ATOM 1422 O O . GLU A 1 174 ? 15.996 -11.515 -12.508 1.00 88.12 174 GLU A O 1
ATOM 1427 N N . ARG A 1 175 ? 13.773 -11.588 -12.856 1.00 90.25 175 ARG A N 1
ATOM 1428 C CA . ARG A 1 175 ? 13.862 -11.868 -14.300 1.00 90.25 175 ARG A CA 1
ATOM 1429 C C . ARG A 1 175 ? 14.634 -10.779 -15.049 1.00 90.25 175 ARG A C 1
ATOM 1431 O O . ARG A 1 175 ? 15.417 -11.090 -15.944 1.00 90.25 175 ARG A O 1
ATOM 1438 N N . LEU A 1 176 ? 14.397 -9.511 -14.714 1.00 86.75 176 LEU A N 1
ATOM 1439 C CA . LEU A 1 176 ? 15.040 -8.360 -15.357 1.00 86.75 176 LEU A CA 1
ATOM 1440 C C . LEU A 1 176 ? 16.449 -8.066 -14.827 1.00 86.75 176 LEU A C 1
ATOM 1442 O O . LEU A 1 176 ? 17.238 -7.430 -15.529 1.00 86.75 176 LEU A O 1
ATOM 1446 N N . ASN A 1 177 ? 16.769 -8.511 -13.611 1.00 84.50 177 ASN A N 1
ATOM 1447 C CA . ASN A 1 177 ? 18.038 -8.247 -12.937 1.00 84.50 177 ASN A CA 1
ATOM 1448 C C . ASN A 1 177 ? 18.597 -9.493 -12.213 1.00 84.50 177 ASN A C 1
ATOM 1450 O O . ASN A 1 177 ? 18.767 -9.484 -10.988 1.00 84.50 177 ASN A O 1
ATOM 1454 N N . PRO A 1 178 ? 18.942 -10.567 -12.947 1.00 73.94 178 PRO A N 1
ATOM 1455 C CA . PRO A 1 178 ? 19.347 -11.842 -12.349 1.00 73.94 178 PRO A CA 1
ATOM 1456 C C . PRO A 1 178 ? 20.676 -11.758 -11.577 1.00 73.94 178 PRO A C 1
ATOM 1458 O O . PRO A 1 178 ? 20.919 -12.550 -10.669 1.00 73.94 178 PRO A O 1
ATOM 1461 N N . ALA A 1 179 ? 21.526 -10.770 -11.879 1.00 63.72 179 ALA A N 1
ATOM 1462 C CA . ALA A 1 179 ? 22.835 -10.592 -11.245 1.00 63.72 179 ALA A CA 1
ATOM 1463 C C . ALA A 1 179 ? 22.771 -10.159 -9.765 1.00 63.72 179 ALA A C 1
ATOM 1465 O O . ALA A 1 179 ? 23.784 -10.221 -9.074 1.00 63.72 179 ALA A O 1
ATOM 1466 N N . GLN A 1 180 ? 21.604 -9.739 -9.261 1.00 53.84 180 GLN A N 1
ATOM 1467 C CA . GLN A 1 180 ? 21.404 -9.400 -7.843 1.00 53.84 180 GLN A CA 1
ATOM 1468 C C . GLN A 1 180 ? 20.611 -10.461 -7.058 1.00 53.84 180 GLN A C 1
ATOM 1470 O O . GLN A 1 180 ? 20.502 -10.346 -5.841 1.00 53.84 180 GLN A O 1
ATOM 1475 N N . GLY A 1 181 ? 20.119 -11.520 -7.715 1.00 48.56 181 GLY A N 1
ATOM 1476 C CA . GLY A 1 181 ? 19.408 -12.642 -7.078 1.00 48.56 181 GLY A CA 1
ATOM 1477 C C . GLY A 1 181 ? 20.320 -13.752 -6.531 1.00 48.56 181 GLY A C 1
ATOM 1478 O O . GLY A 1 181 ? 19.841 -14.808 -6.131 1.00 48.56 181 GLY A O 1
ATOM 1479 N N . GLY A 1 182 ? 21.642 -13.540 -6.526 1.00 43.78 182 GLY A N 1
ATOM 1480 C CA . GLY A 1 182 ? 22.653 -14.559 -6.236 1.00 43.78 182 GLY A CA 1
ATOM 1481 C C . GLY A 1 182 ? 23.606 -14.232 -5.085 1.00 43.78 182 GLY A C 1
ATOM 1482 O O . GLY A 1 182 ? 24.811 -14.247 -5.294 1.00 43.78 182 GLY A O 1
ATOM 1483 N N . THR A 1 183 ? 23.113 -13.995 -3.866 1.00 44.22 183 THR A N 1
ATOM 1484 C CA . THR A 1 183 ? 23.916 -14.196 -2.638 1.00 44.22 183 THR A CA 1
ATOM 1485 C C . THR A 1 183 ? 23.076 -14.848 -1.546 1.00 44.22 183 THR A C 1
ATOM 1487 O O . THR A 1 183 ? 22.851 -14.299 -0.472 1.00 44.22 183 THR A O 1
ATOM 1490 N N . GLY A 1 184 ? 22.613 -16.055 -1.851 1.00 38.69 184 GLY A N 1
ATOM 1491 C CA . GLY A 1 184 ? 22.167 -17.047 -0.883 1.00 38.69 184 GLY A CA 1
ATOM 1492 C C . GLY A 1 184 ? 23.031 -18.301 -0.996 1.00 38.69 184 GLY A C 1
ATOM 1493 O O . GLY A 1 184 ? 22.495 -19.378 -1.203 1.00 38.69 184 GLY A O 1
ATOM 1494 N N . ASN A 1 185 ? 24.363 -18.174 -0.932 1.00 38.19 185 ASN A N 1
ATOM 1495 C CA . ASN A 1 185 ? 25.252 -19.328 -0.769 1.00 38.19 185 ASN A CA 1
ATOM 1496 C C . ASN A 1 185 ? 26.023 -19.197 0.550 1.00 38.19 185 ASN A C 1
ATOM 1498 O O . ASN A 1 185 ? 27.186 -18.804 0.588 1.00 38.19 185 ASN A O 1
ATOM 1502 N N . LEU A 1 186 ? 25.327 -19.494 1.648 1.00 43.78 186 LEU A N 1
ATOM 1503 C CA . LEU A 1 186 ? 25.955 -20.000 2.860 1.00 43.78 186 LEU A CA 1
ATOM 1504 C C . LEU A 1 186 ? 25.745 -21.514 2.865 1.00 43.78 186 LEU A C 1
ATOM 1506 O O . LEU A 1 186 ? 24.675 -21.989 3.233 1.00 43.78 186 LEU A O 1
ATOM 1510 N N . GLY A 1 187 ? 26.788 -22.253 2.493 1.00 35.03 187 GLY A N 1
ATOM 1511 C CA . GLY A 1 187 ? 26.963 -23.632 2.936 1.00 35.03 187 GLY A CA 1
ATOM 1512 C C . GLY A 1 187 ? 26.995 -24.690 1.839 1.00 35.03 187 GLY A C 1
ATOM 1513 O O . GLY A 1 187 ? 25.963 -25.187 1.406 1.00 35.03 187 GLY A O 1
ATOM 1514 N N . GLY A 1 188 ? 28.210 -25.166 1.564 1.00 34.00 188 GLY A N 1
ATOM 1515 C CA . GLY A 1 188 ? 28.438 -26.595 1.377 1.00 34.00 188 GLY A CA 1
ATOM 1516 C C . GLY A 1 188 ? 28.941 -27.011 0.005 1.00 34.00 188 GLY A C 1
ATOM 1517 O O . GLY A 1 188 ? 28.168 -27.476 -0.825 1.00 34.00 188 GLY A O 1
ATOM 1518 N N . GLN A 1 189 ? 30.263 -27.038 -0.163 1.00 31.92 189 GLN A N 1
ATOM 1519 C CA . GLN A 1 189 ? 30.852 -28.126 -0.932 1.00 31.92 189 GLN A CA 1
ATOM 1520 C C . GLN A 1 189 ? 32.114 -28.638 -0.244 1.00 31.92 189 GLN A C 1
ATOM 1522 O O . GLN A 1 189 ? 33.051 -27.898 0.038 1.00 31.92 189 GLN A O 1
ATOM 1527 N N . LYS A 1 190 ? 32.029 -29.924 0.095 1.00 38.41 190 LYS A N 1
ATOM 1528 C CA . LYS A 1 190 ? 33.057 -30.777 0.677 1.00 38.41 190 LYS A CA 1
ATOM 1529 C C . LYS A 1 190 ? 34.281 -30.832 -0.240 1.00 38.41 190 LYS A C 1
ATOM 1531 O O . LYS A 1 190 ? 34.113 -31.033 -1.441 1.00 38.41 190 LYS A O 1
ATOM 1536 N N . ASN A 1 191 ? 35.467 -30.737 0.349 1.00 36.59 191 ASN A N 1
ATOM 1537 C CA . ASN A 1 191 ? 36.481 -31.795 0.335 1.00 36.59 191 ASN A CA 1
ATOM 1538 C C . ASN A 1 191 ? 37.474 -31.555 1.470 1.00 36.59 191 ASN A C 1
ATOM 1540 O O . ASN A 1 191 ? 37.902 -30.392 1.627 1.00 36.59 191 ASN A O 1
#

Radius of gyration: 21.82 Å; chains: 1; bounding box: 54×72×45 Å

Secondary structure (DSSP, 8-state):
--SHHHHHHHHHHSSSSTTS--TT-SSSSSSSSSS----------------PPP--PPPPPPPHHHHHHHHHHHHHHHHHHHHHHHHHHHH-SS--HHHHHHHHHHHHHHHHHHHHHHHHHT--HHHHHHHHH-HHHHHHHHHHHHH-HHHHHHHHHHHHHHHHHHHHHHHHHHHH-GGGS-----S----

pLDDT: mean 72.0, std 27.22, range [25.94, 97.69]